Protein AF-A0A538TZT6-F1 (afdb_monomer_lite)

Sequence (223 aa):
MPLAVPALNRSAPRPWALVALATLLAASPAGATEVFFAGDCLEASDALRVGTDTVSYPGGIGIRALVFSNLAPCSALPAVVGSDADEYYGGQVDFELSTDGGVTWGPAHAPITFHVGYHFTGPTGPDTRRFETEMLQLDLSGGTLPYTLAFRESPSHASSGVTTIRAVPGGFMIDSFFDVFTEMSPDGSIWYPAGQTEHLALSSEHATPARALSWGKIKTLYR

Secondary structure (DSSP, 8-state):
-------------PPPP------------TT--PEEESSSEES-TT-EEEEEEEEE-GGG-EEEEEEEEEEE--EEPP-STT-EEEEEEEEEEEEEEESSSSS--EEEEEEEEEEEEEEEEEESSSSEEEEEEEEEEEEEE-TTS-TT-EEEE-TTS-EEEEEEEEEETTEEEEEEEEEE-EEEESSSSS-EE-SS-EEEEEESS------------------

Radius of gyration: 28.24 Å; chains: 1; bounding box: 105×67×70 Å

Foldseek 3Di:
DDDDDDDDDDDDDDDDDDDPPDDDPPPDPPDFDWDWDLDQFPFPQLKKKWWADWWDWPQLKIKGGKIWHRKDDGDHDDDDAFDKDKDKIKGKIWIWITRHNPPDTDIFMWIKIWMKMWTFNAAPDPFKTKIKMWTQKMKTDDGPDDHAKIKMFDNVDTFIKMKMWGDDVSTITIWIWTFTWMWIDNHVPDTTTIPGTTIIIIDSDRSPPPPPPPPPDPPDDDD

Organism: Eiseniibacteriota bacterium (NCBI:txid2212470)

pLDDT: mean 82.37, std 21.9, range [34.47, 98.56]

Structure (mmCIF, N/CA/C/O backbone):
data_AF-A0A538TZT6-F1
#
_entry.id   AF-A0A538TZT6-F1
#
loop_
_atom_site.group_PDB
_atom_site.id
_atom_site.type_symbol
_atom_site.label_atom_id
_atom_site.label_alt_id
_atom_site.label_comp_id
_atom_site.label_asym_id
_atom_site.label_entity_id
_atom_site.label_seq_id
_atom_site.pdbx_PDB_ins_code
_atom_site.Cartn_x
_atom_site.Cartn_y
_atom_site.Cartn_z
_atom_site.occupancy
_atom_site.B_iso_or_equiv
_atom_site.auth_seq_id
_atom_site.auth_comp_id
_atom_site.auth_asym_id
_atom_site.auth_atom_id
_atom_site.pdbx_PDB_model_num
ATOM 1 N N . MET A 1 1 ? -85.184 -1.000 47.182 1.00 37.50 1 MET A N 1
ATOM 2 C CA . MET A 1 1 ? -85.236 -2.483 47.207 1.00 37.50 1 MET A CA 1
ATOM 3 C C . MET A 1 1 ? -86.359 -2.932 46.282 1.00 37.50 1 MET A C 1
ATOM 5 O O . MET A 1 1 ? -87.356 -2.216 46.291 1.00 37.50 1 MET A O 1
ATOM 9 N N . PRO A 1 2 ? -86.283 -4.082 45.580 1.00 54.00 2 PRO A N 1
ATOM 10 C CA . PRO A 1 2 ? -85.132 -4.908 45.150 1.00 54.00 2 PRO A CA 1
ATOM 11 C C . PRO A 1 2 ? -84.794 -4.639 43.646 1.00 54.00 2 PRO A C 1
ATOM 13 O O . PRO A 1 2 ? -85.492 -3.846 43.029 1.00 54.00 2 PRO A O 1
ATOM 16 N N . LEU A 1 3 ? -83.704 -5.061 42.980 1.00 43.81 3 LEU A N 1
ATOM 17 C CA . LEU A 1 3 ? -82.889 -6.300 42.917 1.00 43.81 3 LEU A CA 1
ATOM 18 C C . LEU A 1 3 ? -83.513 -7.492 42.146 1.00 43.81 3 LEU A C 1
ATOM 20 O O . LEU A 1 3 ? -84.273 -8.250 42.736 1.00 43.81 3 LEU A O 1
ATOM 24 N N . ALA A 1 4 ? -83.101 -7.709 40.880 1.00 41.06 4 ALA A N 1
ATOM 25 C CA . ALA A 1 4 ? -82.995 -9.030 40.214 1.00 41.06 4 ALA A CA 1
ATOM 26 C C . ALA A 1 4 ? -82.231 -8.965 38.860 1.00 41.06 4 ALA A C 1
ATOM 28 O O . ALA A 1 4 ? -82.456 -8.054 38.069 1.00 41.06 4 ALA A O 1
ATOM 29 N N . VAL A 1 5 ? -81.345 -9.945 38.605 1.00 43.94 5 VAL A N 1
ATOM 30 C CA . VAL A 1 5 ? -80.446 -10.141 37.428 1.00 43.94 5 VAL A CA 1
ATOM 31 C C . VAL A 1 5 ? -80.164 -11.664 37.359 1.00 43.94 5 VAL A C 1
ATOM 33 O O . VAL A 1 5 ? -79.915 -12.198 38.445 1.00 43.94 5 VAL A O 1
ATOM 36 N N . PRO A 1 6 ? -80.246 -12.415 36.221 1.00 57.28 6 PRO A N 1
ATOM 37 C CA . PRO A 1 6 ? -79.414 -12.312 34.992 1.00 57.28 6 PRO A CA 1
ATOM 38 C C . PRO A 1 6 ? -80.246 -12.579 33.679 1.00 57.28 6 PRO A C 1
ATOM 40 O O . PRO A 1 6 ? -81.437 -12.300 33.709 1.00 57.28 6 PRO A O 1
ATOM 43 N N . ALA A 1 7 ? -79.788 -13.033 32.488 1.00 45.19 7 ALA A N 1
ATOM 44 C CA . ALA A 1 7 ? -78.510 -13.617 32.031 1.00 45.19 7 ALA A CA 1
ATOM 45 C C . ALA A 1 7 ? -78.213 -13.530 30.500 1.00 45.19 7 ALA A C 1
ATOM 47 O O . ALA A 1 7 ? -79.103 -13.381 29.673 1.00 45.19 7 ALA A O 1
ATOM 48 N N . LEU A 1 8 ? -76.920 -13.708 30.187 1.00 44.75 8 LEU A N 1
ATOM 49 C CA . LEU A 1 8 ? -76.210 -14.209 28.984 1.00 44.75 8 LEU A CA 1
ATOM 50 C C . LEU A 1 8 ? -76.943 -14.545 27.656 1.00 44.75 8 LEU A C 1
ATOM 52 O O . LEU A 1 8 ? -77.779 -15.444 27.624 1.00 44.75 8 LEU A O 1
ATOM 56 N N . ASN A 1 9 ? -76.328 -14.120 26.529 1.00 38.38 9 ASN A N 1
ATOM 57 C CA . ASN A 1 9 ? -75.648 -15.070 25.612 1.00 38.38 9 ASN A CA 1
ATOM 58 C C . ASN A 1 9 ? -74.634 -14.438 24.606 1.00 38.38 9 ASN A C 1
ATOM 60 O O . ASN A 1 9 ? -74.985 -13.502 23.904 1.00 38.38 9 ASN A O 1
ATOM 64 N N . ARG A 1 10 ? -73.433 -15.052 24.495 1.00 39.72 10 ARG A N 1
ATOM 65 C CA . ARG A 1 10 ? -72.581 -15.291 23.280 1.00 39.72 10 ARG A CA 1
ATOM 66 C C . ARG A 1 10 ? -72.199 -14.096 22.357 1.00 39.72 10 ARG A C 1
ATOM 68 O O . ARG A 1 10 ? -73.045 -13.550 21.672 1.00 39.72 10 ARG A O 1
ATOM 75 N N . SER A 1 11 ? -70.939 -13.612 22.355 1.00 37.81 11 SER A N 1
ATOM 76 C CA . SER A 1 11 ? -69.756 -14.065 21.548 1.00 37.81 11 SER A CA 1
ATOM 77 C C . SER A 1 11 ? -69.847 -13.783 20.025 1.00 37.81 11 SER A C 1
ATOM 79 O O . SER A 1 11 ? -70.850 -14.162 19.440 1.00 37.81 11 SER A O 1
ATOM 81 N N . ALA A 1 12 ? -68.858 -13.263 19.272 1.00 53.81 12 ALA A N 1
ATOM 82 C CA . ALA A 1 12 ? -67.485 -12.789 19.552 1.00 53.81 12 ALA A CA 1
ATOM 83 C C . ALA A 1 12 ? -67.045 -11.694 18.507 1.00 53.81 12 ALA A C 1
ATOM 85 O O . ALA A 1 12 ? -67.843 -10.785 18.300 1.00 53.81 12 ALA A O 1
ATOM 86 N N . PRO A 1 13 ? -65.806 -11.614 17.958 1.00 48.69 13 PRO A N 1
ATOM 87 C CA . PRO A 1 13 ? -64.878 -10.515 18.256 1.00 48.69 13 PRO A CA 1
ATOM 88 C C . PRO A 1 13 ? -64.665 -9.452 17.149 1.00 48.69 13 PRO A C 1
ATOM 90 O O . PRO A 1 13 ? -65.016 -9.627 15.986 1.00 48.69 13 PRO A O 1
ATOM 93 N N . ARG A 1 14 ? -63.999 -8.351 17.534 1.00 50.66 14 ARG A N 1
ATOM 94 C CA . ARG A 1 14 ? -63.469 -7.286 16.654 1.00 50.66 14 ARG A CA 1
ATOM 95 C C . ARG A 1 14 ? -62.185 -7.734 15.927 1.00 50.66 14 ARG A C 1
ATOM 97 O O . ARG A 1 14 ? -61.330 -8.307 16.600 1.00 50.66 14 ARG A O 1
ATOM 104 N N . PRO A 1 15 ? -61.947 -7.348 14.660 1.00 45.22 15 PRO A N 1
ATOM 105 C CA . PRO A 1 15 ? -60.599 -7.252 14.106 1.00 45.22 15 PRO A CA 1
ATOM 106 C C . PRO A 1 15 ? -59.970 -5.886 14.443 1.00 45.22 15 PRO A C 1
ATOM 108 O O . PRO A 1 15 ? -60.639 -4.852 14.404 1.00 45.22 15 PRO A O 1
ATOM 111 N N . TRP A 1 16 ? -58.687 -5.882 14.805 1.00 39.28 16 TRP A N 1
ATOM 112 C CA . TRP A 1 16 ? -57.902 -4.666 15.052 1.00 39.28 16 TRP A CA 1
ATOM 113 C C . TRP A 1 16 ? -57.224 -4.171 13.768 1.00 39.28 16 TRP A C 1
ATOM 115 O O . TRP A 1 16 ? -57.008 -4.942 12.835 1.00 39.28 16 TRP A O 1
ATOM 125 N N . ALA A 1 17 ? -56.879 -2.882 13.728 1.00 42.75 17 ALA A N 1
ATOM 126 C CA . ALA A 1 17 ? -56.139 -2.300 12.615 1.00 42.75 17 ALA A CA 1
ATOM 127 C C . ALA A 1 17 ? -54.721 -2.892 12.531 1.00 42.75 17 ALA A C 1
ATOM 129 O O . ALA A 1 17 ? -53.982 -2.898 13.516 1.00 42.75 17 ALA A O 1
ATOM 130 N N . LEU A 1 18 ? -54.341 -3.366 11.343 1.00 41.03 18 LEU A N 1
ATOM 131 C CA . LEU A 1 18 ? -52.987 -3.827 11.052 1.00 41.03 18 LEU A CA 1
ATOM 132 C C . LEU A 1 18 ? -52.056 -2.619 10.898 1.00 41.03 18 LEU A C 1
ATOM 134 O O . LEU A 1 18 ? -52.148 -1.882 9.917 1.00 41.03 18 LEU A O 1
ATOM 138 N N . VAL A 1 19 ? -51.136 -2.439 11.845 1.00 44.09 19 VAL A N 1
ATOM 139 C CA . VAL A 1 19 ? -49.971 -1.567 11.656 1.00 44.09 19 VAL A CA 1
ATOM 140 C C . VAL A 1 19 ? -48.923 -2.367 10.890 1.00 44.09 19 VAL A C 1
ATOM 142 O O . VAL A 1 19 ? -48.323 -3.294 11.432 1.00 44.09 19 VAL A O 1
ATOM 145 N N . ALA A 1 20 ? -48.717 -2.028 9.618 1.00 39.88 20 ALA A N 1
ATOM 146 C CA . ALA A 1 20 ? -47.648 -2.607 8.816 1.00 39.88 20 ALA A CA 1
ATOM 147 C C . ALA A 1 20 ? -46.299 -2.029 9.271 1.00 39.88 20 ALA A C 1
ATOM 149 O O . ALA A 1 20 ? -45.928 -0.917 8.896 1.00 39.88 20 ALA A O 1
ATOM 150 N N . LEU A 1 21 ? -45.572 -2.782 10.099 1.00 39.81 21 LEU A N 1
ATOM 151 C CA . LEU A 1 21 ? -44.206 -2.444 10.483 1.00 39.81 21 LEU A CA 1
ATOM 152 C C . LEU A 1 21 ? -43.276 -2.726 9.294 1.00 39.81 21 LEU A C 1
ATOM 154 O O . LEU A 1 21 ? -42.841 -3.857 9.087 1.00 39.81 21 LEU A O 1
ATOM 158 N N . ALA A 1 22 ? -43.004 -1.700 8.489 1.00 39.06 22 ALA A N 1
ATOM 159 C CA . ALA A 1 22 ? -42.053 -1.789 7.390 1.00 39.06 22 ALA A CA 1
ATOM 160 C C . ALA A 1 22 ? -40.623 -1.876 7.944 1.00 39.06 22 ALA A C 1
ATOM 162 O O . ALA A 1 22 ? -39.983 -0.862 8.221 1.00 39.06 22 ALA A O 1
ATOM 163 N N . THR A 1 23 ? -40.112 -3.095 8.107 1.00 41.53 23 THR A N 1
ATOM 164 C CA . THR A 1 23 ? -38.684 -3.327 8.331 1.00 41.53 23 THR A CA 1
ATOM 165 C C . THR A 1 23 ? -37.920 -2.922 7.076 1.00 41.53 23 THR A C 1
ATOM 167 O O . THR A 1 23 ? -37.918 -3.665 6.091 1.00 41.53 23 THR A O 1
ATOM 170 N N . LEU A 1 24 ? -37.255 -1.763 7.103 1.00 38.41 24 LEU A N 1
ATOM 171 C CA . LEU A 1 24 ? -36.181 -1.500 6.153 1.00 38.41 24 LEU A CA 1
ATOM 172 C C . LEU A 1 24 ? -35.102 -2.562 6.382 1.00 38.41 24 LEU A C 1
ATOM 174 O O . LEU A 1 24 ? -34.400 -2.526 7.393 1.00 38.41 24 LEU A O 1
ATOM 178 N N . LEU A 1 25 ? -34.935 -3.473 5.423 1.00 39.00 25 LEU A N 1
ATOM 179 C CA . LEU A 1 25 ? -33.619 -4.053 5.208 1.00 39.00 25 LEU A CA 1
ATOM 180 C C . LEU A 1 25 ? -32.730 -2.893 4.761 1.00 39.00 25 LEU A C 1
ATOM 182 O O . LEU A 1 25 ? -32.851 -2.416 3.632 1.00 39.00 25 LEU A O 1
ATOM 186 N N . ALA A 1 26 ? -31.851 -2.435 5.649 1.00 44.66 26 ALA A N 1
ATOM 187 C CA . ALA A 1 26 ? -30.660 -1.737 5.207 1.00 44.66 26 ALA A CA 1
ATOM 188 C C . ALA A 1 26 ? -29.899 -2.722 4.313 1.00 44.66 26 ALA A C 1
ATOM 190 O O . ALA A 1 26 ? -29.399 -3.741 4.790 1.00 44.66 26 ALA A O 1
ATOM 191 N N . ALA A 1 27 ? -29.879 -2.460 3.008 1.00 40.09 27 ALA A N 1
ATOM 192 C CA . ALA A 1 27 ? -28.974 -3.161 2.120 1.00 40.09 27 ALA A CA 1
ATOM 193 C C . ALA A 1 27 ? -27.558 -2.766 2.546 1.00 40.09 27 ALA A C 1
ATOM 195 O O . ALA A 1 27 ? -27.166 -1.612 2.364 1.00 40.09 27 ALA A O 1
ATOM 196 N N . SER A 1 28 ? -26.818 -3.700 3.147 1.00 43.53 28 SER A N 1
ATOM 197 C CA . SER A 1 28 ? -25.383 -3.523 3.352 1.00 43.53 28 SER A CA 1
ATOM 198 C C . SER A 1 28 ? -24.756 -3.166 2.002 1.00 43.53 28 SER A C 1
ATOM 200 O O . SER A 1 28 ? -25.070 -3.842 1.014 1.00 43.53 28 SER A O 1
ATOM 202 N N . PRO A 1 29 ? -23.909 -2.127 1.914 1.00 42.19 29 PRO A N 1
ATOM 203 C CA . PRO A 1 29 ? -23.193 -1.852 0.681 1.00 42.19 29 PRO A CA 1
ATOM 204 C C . PRO A 1 29 ? -22.315 -3.065 0.363 1.00 42.19 29 PRO A C 1
ATOM 206 O O . PRO A 1 29 ? -21.408 -3.406 1.120 1.00 42.19 29 PRO A O 1
ATOM 209 N N . ALA A 1 30 ? -22.612 -3.745 -0.742 1.00 43.66 30 ALA A N 1
ATOM 210 C CA . ALA A 1 30 ? -21.751 -4.796 -1.257 1.00 43.66 30 ALA A CA 1
ATOM 211 C C . ALA A 1 30 ? -20.441 -4.143 -1.727 1.00 43.66 30 ALA A C 1
ATOM 213 O O . ALA A 1 30 ? -20.463 -3.369 -2.683 1.00 43.66 30 ALA A O 1
ATOM 214 N N . GLY A 1 31 ? -19.334 -4.416 -1.032 1.00 46.34 31 GLY A N 1
ATOM 215 C CA . GLY A 1 31 ? -18.020 -3.855 -1.366 1.00 46.34 31 GLY A CA 1
ATOM 216 C C . GLY A 1 31 ? -16.960 -3.985 -0.269 1.00 46.34 31 GLY A C 1
ATOM 217 O O . GLY A 1 31 ? -15.804 -4.206 -0.596 1.00 46.34 31 GLY A O 1
ATOM 218 N N . ALA A 1 32 ? -17.344 -3.914 1.010 1.00 51.56 32 ALA A N 1
ATOM 219 C CA . ALA A 1 32 ? -16.421 -4.073 2.139 1.00 51.56 32 ALA A CA 1
ATOM 220 C C . ALA A 1 32 ? -16.303 -5.550 2.553 1.00 51.56 32 ALA A C 1
ATOM 222 O O . ALA A 1 32 ? -17.294 -6.150 2.984 1.00 51.56 32 ALA A O 1
ATOM 223 N N . THR A 1 33 ? -15.109 -6.135 2.436 1.00 73.38 33 THR A N 1
ATOM 224 C CA . THR A 1 33 ? -14.831 -7.501 2.915 1.00 73.38 33 THR A CA 1
ATOM 225 C C . THR A 1 33 ? -14.184 -7.411 4.290 1.00 73.38 33 THR A C 1
ATOM 227 O O . THR A 1 33 ? -12.967 -7.475 4.416 1.00 73.38 33 THR A O 1
ATOM 230 N N . GLU A 1 34 ? -15.001 -7.250 5.336 1.00 87.88 34 GLU A N 1
ATOM 231 C CA . GLU A 1 34 ? -14.485 -7.251 6.707 1.00 87.88 34 GLU A CA 1
ATOM 232 C C . GLU A 1 34 ? -13.754 -8.578 7.019 1.00 87.88 34 GLU A C 1
ATOM 234 O O . GLU A 1 34 ? -14.310 -9.671 6.861 1.00 87.88 34 GLU A O 1
ATOM 239 N N . VAL A 1 35 ? -12.532 -8.481 7.538 1.00 89.81 35 VAL A N 1
ATOM 240 C CA . VAL A 1 35 ? -11.686 -9.595 7.985 1.00 89.81 35 VAL A CA 1
ATOM 241 C C . VAL A 1 35 ? -11.764 -9.723 9.508 1.00 89.81 35 VAL A C 1
ATOM 243 O O . VAL A 1 35 ? -11.785 -8.722 10.222 1.00 89.81 35 VAL A O 1
ATOM 246 N N . PHE A 1 36 ? -11.832 -10.952 10.027 1.00 90.38 36 PHE A N 1
ATOM 247 C CA . PHE A 1 36 ? -11.891 -11.198 11.470 1.00 90.38 36 PHE A CA 1
ATOM 248 C C . PHE A 1 36 ? -10.493 -11.274 12.096 1.00 90.38 36 PHE A C 1
ATOM 250 O O . PHE A 1 36 ? -9.682 -12.097 11.680 1.00 90.38 36 PHE A O 1
ATOM 257 N N . PHE A 1 37 ? -10.275 -10.522 13.176 1.00 88.88 37 PHE A N 1
ATOM 258 C CA . PHE A 1 37 ? -9.090 -10.608 14.031 1.00 88.88 37 PHE A CA 1
ATOM 259 C C . PHE A 1 37 ? -9.481 -10.813 15.497 1.00 88.88 37 PHE A C 1
ATOM 261 O O . PHE A 1 37 ? -10.477 -10.275 15.980 1.00 88.88 37 PHE A O 1
ATOM 268 N N . ALA A 1 38 ? -8.673 -11.569 16.242 1.00 88.94 38 ALA A N 1
ATOM 269 C CA . ALA A 1 38 ? -8.895 -11.777 17.677 1.00 88.94 38 ALA A CA 1
ATOM 270 C C . ALA A 1 38 ? -8.497 -10.558 18.539 1.00 88.94 38 ALA A C 1
ATOM 272 O O . ALA A 1 38 ? -8.970 -10.422 19.667 1.00 88.94 38 ALA A O 1
ATOM 273 N N . GLY A 1 39 ? -7.615 -9.691 18.027 1.00 88.00 39 GLY A N 1
ATOM 274 C CA . GLY A 1 39 ? -7.125 -8.484 18.697 1.00 88.00 39 GLY A CA 1
ATOM 275 C C . GLY A 1 39 ? -7.650 -7.198 18.057 1.00 88.00 39 GLY A C 1
ATOM 276 O O . GLY A 1 39 ? -8.017 -7.187 16.886 1.00 88.00 39 GLY A O 1
ATOM 277 N N . ASP A 1 40 ? -7.663 -6.112 18.833 1.00 88.94 40 ASP A N 1
ATOM 278 C CA . ASP A 1 40 ? -8.011 -4.766 18.357 1.00 88.94 40 ASP A CA 1
ATOM 279 C C . ASP A 1 40 ? -6.788 -4.073 17.739 1.00 88.94 40 ASP A C 1
ATOM 281 O O . ASP A 1 40 ? -6.210 -3.150 18.320 1.00 88.94 40 ASP A O 1
ATOM 285 N N . CYS A 1 41 ? -6.330 -4.598 16.606 1.00 86.50 41 CYS A N 1
ATOM 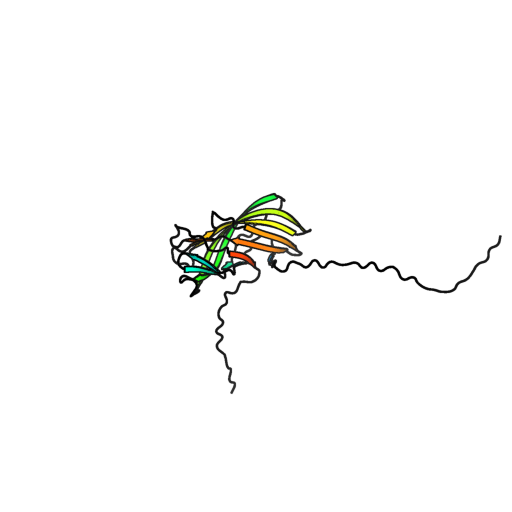286 C CA . CYS A 1 41 ? -5.157 -4.103 15.902 1.00 86.50 41 CYS A CA 1
ATOM 287 C C . CYS A 1 41 ? -5.241 -4.378 14.402 1.00 86.50 41 CYS A C 1
ATOM 289 O O . CYS A 1 41 ? -5.888 -5.330 13.966 1.00 86.50 41 CYS A O 1
ATOM 291 N N . LEU A 1 42 ? -4.543 -3.551 13.629 1.00 84.25 42 LEU A N 1
ATOM 292 C CA . LEU A 1 42 ? -4.228 -3.829 12.230 1.00 84.25 42 LEU A CA 1
ATOM 293 C C . LEU A 1 42 ? -2.921 -4.614 12.114 1.00 84.25 42 LEU A C 1
ATOM 295 O O . LEU A 1 42 ? -2.141 -4.669 13.063 1.00 84.25 42 LEU A O 1
ATOM 299 N N . GLU A 1 43 ? -2.697 -5.202 10.938 1.00 83.62 43 GLU A N 1
ATOM 300 C CA . GLU A 1 43 ? -1.452 -5.889 10.566 1.00 83.62 43 GLU A CA 1
ATOM 301 C C . GLU A 1 43 ? -0.987 -6.937 11.592 1.00 83.62 43 GLU A C 1
ATOM 303 O O . GLU A 1 43 ? 0.178 -7.010 11.991 1.00 83.62 43 GLU A O 1
ATOM 308 N N . ALA A 1 44 ? -1.930 -7.775 12.031 1.00 74.31 44 ALA A N 1
ATOM 309 C CA . ALA A 1 44 ? -1.605 -9.033 12.687 1.00 74.31 44 ALA A CA 1
ATOM 310 C C . ALA A 1 44 ? -0.797 -9.948 11.744 1.00 74.31 44 ALA A C 1
ATOM 312 O O . ALA A 1 44 ? -0.855 -9.815 10.525 1.00 74.31 44 ALA A O 1
ATOM 313 N N . SER A 1 45 ? -0.064 -10.917 12.298 1.00 74.12 45 SER A N 1
ATOM 314 C CA . SER A 1 45 ? 0.844 -11.783 11.521 1.00 74.12 45 SER A CA 1
ATOM 315 C C . SER A 1 45 ? 0.164 -12.628 10.434 1.00 74.12 45 SER A C 1
ATOM 317 O O . SER A 1 45 ? 0.839 -13.123 9.534 1.00 74.12 45 SER A O 1
ATOM 319 N N . ASP A 1 46 ? -1.149 -12.823 10.550 1.00 79.56 46 ASP A N 1
ATOM 320 C CA . ASP A 1 46 ? -2.042 -13.508 9.613 1.00 79.56 46 ASP A CA 1
ATOM 321 C C . ASP A 1 46 ? -2.836 -12.549 8.702 1.00 79.56 46 ASP A C 1
ATOM 323 O O . ASP A 1 46 ? -3.563 -13.011 7.824 1.00 79.56 46 ASP A O 1
ATOM 327 N N . ALA A 1 47 ? -2.679 -11.232 8.868 1.00 85.00 47 ALA A N 1
ATOM 328 C CA . ALA A 1 47 ? -3.249 -10.233 7.975 1.00 85.00 47 ALA A CA 1
ATOM 329 C C . ALA A 1 47 ? -2.576 -10.270 6.597 1.00 85.00 47 ALA A C 1
ATOM 331 O O . ALA A 1 47 ? -1.359 -10.450 6.469 1.00 85.00 47 ALA A O 1
ATOM 332 N N . LEU A 1 48 ? -3.384 -10.032 5.566 1.00 92.19 48 LEU A N 1
ATOM 333 C CA . LEU A 1 48 ? -2.935 -9.863 4.193 1.00 92.19 48 LEU A CA 1
ATOM 334 C C . LEU A 1 48 ? -3.464 -8.540 3.661 1.00 92.19 48 LEU A C 1
ATOM 336 O O . LEU A 1 48 ? -4.644 -8.235 3.843 1.00 92.19 48 LEU A O 1
ATOM 340 N N . ARG A 1 49 ? -2.631 -7.799 2.931 1.00 93.56 49 ARG A N 1
ATOM 341 C CA . ARG A 1 49 ? -3.116 -6.726 2.056 1.00 93.56 49 ARG A CA 1
ATOM 342 C C . ARG A 1 49 ? -2.896 -7.117 0.604 1.00 93.56 49 ARG A C 1
ATOM 344 O O . ARG A 1 49 ? -1.833 -7.621 0.248 1.00 93.56 49 ARG A O 1
ATOM 351 N N . VAL A 1 50 ? -3.916 -6.924 -0.217 1.00 95.00 50 VAL A N 1
ATOM 352 C CA . VAL A 1 50 ? -3.991 -7.392 -1.597 1.00 95.00 50 VAL A CA 1
ATOM 353 C C . VAL A 1 50 ? -4.211 -6.203 -2.522 1.00 95.00 50 VAL A C 1
ATOM 355 O O . VAL A 1 50 ? -5.141 -5.427 -2.316 1.00 95.00 50 VAL A O 1
ATOM 358 N N . GLY A 1 51 ? -3.361 -6.094 -3.540 1.00 94.94 51 GLY A N 1
ATOM 359 C CA . GLY A 1 51 ? -3.507 -5.165 -4.656 1.00 94.94 51 GLY A CA 1
ATOM 360 C C . GLY A 1 51 ? -3.688 -5.939 -5.959 1.00 94.94 51 GLY A C 1
ATOM 361 O O . GLY A 1 51 ? -2.880 -6.814 -6.284 1.00 94.94 51 GLY A O 1
ATOM 362 N N . THR A 1 52 ? -4.777 -5.687 -6.686 1.00 92.88 52 THR A N 1
ATOM 363 C CA . THR A 1 52 ? -5.093 -6.397 -7.941 1.00 92.88 52 THR A CA 1
ATOM 364 C C . THR A 1 52 ? -4.887 -5.559 -9.194 1.00 92.88 52 THR A C 1
ATOM 366 O O . THR A 1 52 ? -5.095 -6.076 -10.297 1.00 92.88 52 THR A O 1
ATOM 369 N N . ASP A 1 53 ? -4.502 -4.293 -9.053 1.00 94.94 53 ASP A N 1
ATOM 370 C CA . ASP A 1 53 ? -4.308 -3.421 -10.201 1.00 94.94 53 ASP A CA 1
ATOM 371 C C . ASP A 1 53 ? -3.046 -3.817 -10.983 1.00 94.94 53 ASP A C 1
ATOM 373 O O . ASP A 1 53 ? -2.273 -4.705 -10.614 1.00 94.94 53 ASP A O 1
ATOM 377 N N . THR A 1 54 ? -2.879 -3.223 -12.163 1.00 95.94 54 THR A N 1
ATOM 378 C CA . THR A 1 54 ? -1.659 -3.369 -12.963 1.00 95.94 54 THR A CA 1
ATOM 379 C C . THR A 1 54 ? -1.011 -2.006 -13.098 1.00 95.94 54 THR A C 1
ATOM 381 O O . THR A 1 54 ? -1.395 -1.188 -13.936 1.00 95.94 54 THR A O 1
ATOM 384 N N . VAL A 1 55 ? -0.021 -1.767 -12.248 1.00 97.19 55 VAL A N 1
ATOM 385 C CA . VAL A 1 55 ? 0.636 -0.478 -12.087 1.00 97.19 55 VAL A CA 1
ATOM 386 C C . VAL A 1 55 ? 1.845 -0.410 -13.007 1.00 97.19 55 VAL A C 1
ATOM 388 O O . VAL A 1 55 ? 2.817 -1.148 -12.857 1.00 97.19 55 VAL A O 1
ATOM 391 N N . SER A 1 56 ? 1.768 0.478 -13.996 1.00 96.81 56 SER A N 1
ATOM 392 C CA . SER A 1 56 ? 2.834 0.724 -14.972 1.00 96.81 56 SER A CA 1
ATOM 393 C C . SER A 1 56 ? 3.677 1.947 -14.607 1.00 96.81 56 SER A C 1
ATOM 395 O O . SER A 1 56 ? 3.141 2.963 -14.152 1.00 96.81 56 SER A O 1
ATOM 397 N N . TYR A 1 57 ? 4.979 1.861 -14.895 1.00 97.50 57 TYR A N 1
ATOM 398 C CA . TYR A 1 57 ? 5.986 2.910 -14.714 1.00 97.50 57 TYR A CA 1
ATOM 399 C C . TYR A 1 57 ? 6.780 3.138 -16.019 1.00 97.50 57 TYR A C 1
ATOM 401 O O . TYR A 1 57 ? 6.734 2.313 -16.941 1.00 97.50 57 TYR A O 1
ATOM 409 N N . PRO A 1 58 ? 7.555 4.234 -16.132 1.00 95.44 58 PRO A N 1
ATOM 410 C CA . PRO A 1 58 ? 8.465 4.440 -17.257 1.00 95.44 58 PRO A CA 1
ATOM 411 C C . PRO A 1 58 ? 9.473 3.295 -17.453 1.00 95.44 58 PRO A C 1
ATOM 413 O O . PRO A 1 58 ? 9.828 2.572 -16.526 1.00 95.44 58 PRO A O 1
ATOM 416 N N . GLY A 1 59 ? 9.954 3.134 -18.689 1.00 92.06 59 GLY A N 1
ATOM 417 C CA . GLY A 1 59 ? 10.931 2.095 -19.043 1.00 92.06 59 GLY A CA 1
ATOM 418 C C . GLY A 1 59 ? 10.350 0.694 -19.272 1.00 92.06 59 GLY A C 1
ATOM 419 O O . GLY A 1 59 ? 11.119 -0.235 -19.485 1.00 92.06 59 GLY A O 1
ATOM 420 N N . GLY A 1 60 ? 9.021 0.530 -19.260 1.00 94.31 60 GLY A N 1
ATOM 421 C CA . GLY A 1 60 ? 8.363 -0.772 -19.455 1.00 94.31 60 GLY A CA 1
ATOM 422 C C . GLY A 1 60 ? 8.301 -1.639 -18.192 1.00 94.31 60 GLY A C 1
ATOM 423 O O . GLY A 1 60 ? 7.934 -2.814 -18.267 1.00 94.31 60 GLY A O 1
ATOM 424 N N . ILE A 1 61 ? 8.643 -1.057 -17.040 1.00 96.50 61 ILE A N 1
ATOM 425 C CA . ILE A 1 61 ? 8.478 -1.679 -15.729 1.00 96.50 61 ILE A CA 1
ATOM 426 C C . ILE A 1 61 ? 6.996 -1.651 -15.343 1.00 96.50 61 ILE A C 1
ATOM 428 O O . ILE A 1 61 ? 6.324 -0.632 -15.512 1.00 96.50 61 ILE A O 1
ATOM 432 N N . GLY A 1 62 ? 6.493 -2.746 -14.784 1.00 96.94 62 GLY A N 1
ATOM 433 C CA . GLY A 1 62 ? 5.161 -2.781 -14.185 1.00 96.94 62 GLY A CA 1
ATOM 434 C C . GLY A 1 62 ? 5.054 -3.835 -13.093 1.00 96.94 62 GLY A C 1
ATOM 435 O O . GLY A 1 62 ? 5.767 -4.837 -13.143 1.00 96.94 62 GLY A O 1
ATOM 436 N N . ILE A 1 63 ? 4.168 -3.610 -12.127 1.00 97.69 63 ILE A N 1
ATOM 437 C CA . ILE A 1 63 ? 3.834 -4.560 -11.057 1.00 97.69 63 ILE A CA 1
ATOM 438 C C . ILE A 1 63 ? 2.331 -4.846 -11.052 1.00 97.69 63 ILE A C 1
ATOM 440 O O . ILE A 1 63 ? 1.544 -4.024 -11.522 1.00 97.69 63 ILE A O 1
ATOM 444 N N . ARG A 1 64 ? 1.933 -6.023 -10.564 1.00 97.00 64 ARG A N 1
ATOM 445 C CA . ARG A 1 64 ? 0.524 -6.394 -10.353 1.00 97.00 64 ARG A CA 1
ATOM 446 C C . ARG A 1 64 ? 0.383 -7.551 -9.370 1.00 97.00 64 ARG A C 1
ATOM 448 O O . ARG A 1 64 ? 1.363 -8.250 -9.109 1.00 97.00 64 ARG A O 1
ATOM 455 N N . ALA A 1 65 ? -0.849 -7.801 -8.923 1.00 95.94 65 ALA A N 1
ATOM 456 C CA . ALA A 1 65 ? -1.202 -8.926 -8.051 1.00 95.94 65 ALA A CA 1
ATOM 457 C C . ALA A 1 65 ? -0.341 -8.969 -6.771 1.00 95.94 65 ALA A C 1
ATOM 459 O O . ALA A 1 65 ? 0.247 -9.999 -6.439 1.00 95.94 65 ALA A O 1
ATOM 460 N N . LEU A 1 66 ? -0.237 -7.822 -6.097 1.00 96.94 66 LEU A N 1
ATOM 461 C CA . LEU A 1 66 ? 0.530 -7.652 -4.871 1.00 96.94 66 LEU A CA 1
ATOM 462 C C . LEU A 1 66 ? -0.172 -8.373 -3.714 1.00 96.94 66 LEU A C 1
ATOM 464 O O . LEU A 1 66 ? -1.376 -8.216 -3.513 1.00 96.94 66 LEU A O 1
ATOM 468 N N . VAL A 1 67 ? 0.592 -9.119 -2.919 1.00 96.25 67 VAL A N 1
ATOM 469 C CA . VAL A 1 67 ? 0.141 -9.779 -1.690 1.00 96.25 67 VAL A CA 1
ATOM 470 C C . VAL A 1 67 ? 1.154 -9.508 -0.588 1.00 96.25 67 VAL A C 1
ATOM 472 O O . VAL A 1 67 ? 2.230 -10.103 -0.544 1.00 96.25 67 VAL A O 1
ATOM 475 N N . PHE A 1 68 ? 0.801 -8.597 0.308 1.00 95.31 68 PHE A N 1
ATOM 476 C CA . PHE A 1 68 ? 1.570 -8.257 1.495 1.00 95.31 68 PHE A CA 1
ATOM 477 C C . PHE A 1 68 ? 1.241 -9.292 2.574 1.00 95.31 68 PHE A C 1
ATOM 479 O O . PHE A 1 68 ? 0.068 -9.583 2.806 1.00 95.31 68 PHE A O 1
ATOM 486 N N . SER A 1 69 ? 2.255 -9.865 3.220 1.00 94.12 69 SER A N 1
ATOM 487 C CA . SER A 1 69 ? 2.099 -10.954 4.191 1.00 94.12 69 SER A CA 1
ATOM 488 C C . SER A 1 69 ? 3.190 -10.942 5.264 1.00 94.12 69 SER A C 1
ATOM 490 O O . SER A 1 69 ? 4.214 -10.266 5.127 1.00 94.12 69 SER A O 1
ATOM 492 N N . ASN A 1 70 ? 2.985 -11.720 6.336 1.00 91.81 70 ASN A N 1
ATOM 493 C CA . ASN A 1 70 ? 3.841 -11.726 7.531 1.00 91.81 70 ASN A CA 1
ATOM 494 C C . ASN A 1 70 ? 3.995 -10.316 8.128 1.00 91.81 70 ASN A C 1
ATOM 496 O O . ASN A 1 70 ? 5.094 -9.913 8.516 1.00 91.81 70 ASN A O 1
ATOM 500 N N . LEU A 1 71 ? 2.897 -9.558 8.127 1.00 91.44 71 LEU A N 1
ATOM 501 C CA . LEU A 1 71 ? 2.880 -8.161 8.530 1.00 91.44 71 LEU A CA 1
ATOM 502 C C . LEU A 1 71 ? 2.949 -8.059 10.059 1.00 91.44 71 LEU A C 1
ATOM 504 O O . LEU A 1 71 ? 2.365 -8.869 10.780 1.00 91.44 71 LEU A O 1
ATOM 508 N N . ALA A 1 72 ? 3.751 -7.120 10.552 1.00 90.12 72 ALA A N 1
ATOM 509 C CA . ALA A 1 72 ? 3.984 -6.922 11.977 1.00 90.12 72 ALA A CA 1
ATOM 510 C C . ALA A 1 72 ? 4.523 -5.508 12.261 1.00 90.12 72 ALA A C 1
ATOM 512 O O . ALA A 1 72 ? 5.189 -4.935 11.396 1.00 90.12 72 ALA A O 1
ATOM 513 N N . PRO A 1 73 ? 4.334 -4.974 13.483 1.00 90.38 73 PRO A N 1
ATOM 514 C CA . PRO A 1 73 ? 3.605 -5.563 14.606 1.00 90.38 73 PRO A CA 1
ATOM 515 C C . PRO A 1 73 ? 2.094 -5.295 14.532 1.00 90.38 73 PRO A C 1
ATOM 517 O O . PRO A 1 73 ? 1.665 -4.293 13.981 1.00 90.38 73 PRO A O 1
ATOM 520 N N . CYS A 1 74 ? 1.300 -6.133 15.201 1.00 85.94 74 CYS A N 1
ATOM 521 C CA . CYS A 1 74 ? -0.081 -5.785 15.546 1.00 85.94 74 CYS A CA 1
ATOM 522 C C . CYS A 1 74 ? -0.060 -4.648 16.580 1.00 85.94 74 CYS A C 1
ATOM 524 O O . CYS A 1 74 ? 0.433 -4.837 17.697 1.00 85.94 74 CYS A O 1
ATOM 526 N N . SER A 1 75 ? -0.566 -3.471 16.203 1.00 80.31 75 SER A N 1
ATOM 527 C CA . SER A 1 75 ? -0.566 -2.263 17.036 1.00 80.31 75 SER A CA 1
ATOM 528 C C . SER A 1 75 ? -1.967 -1.726 17.339 1.00 80.31 75 SER A C 1
ATOM 530 O O . SER A 1 75 ? -2.906 -1.879 16.557 1.00 80.31 75 SER A O 1
ATOM 532 N N . ALA A 1 76 ? -2.122 -1.155 18.537 1.00 78.81 76 ALA A N 1
ATOM 533 C CA . ALA A 1 76 ? -3.414 -0.763 19.089 1.00 78.81 76 ALA A CA 1
ATOM 534 C C . ALA A 1 76 ? -3.798 0.656 18.654 1.00 78.81 76 ALA A C 1
ATOM 536 O O . ALA A 1 76 ? -3.111 1.622 18.975 1.00 78.81 76 ALA A O 1
ATOM 537 N N . LEU A 1 77 ? -4.936 0.777 17.973 1.00 85.94 77 LEU A N 1
ATOM 538 C CA . LEU A 1 77 ? -5.380 2.035 17.376 1.00 85.94 77 LEU A CA 1
ATOM 539 C C . LEU A 1 77 ? -5.981 3.024 18.394 1.00 85.94 77 LEU A C 1
ATOM 541 O O . LEU A 1 77 ? -6.515 2.609 19.431 1.00 85.94 77 LEU A O 1
ATOM 545 N N . PRO A 1 78 ? -5.951 4.340 18.097 1.00 87.19 78 PRO A N 1
ATOM 546 C CA . PRO A 1 78 ? -6.458 5.373 18.993 1.00 87.19 78 PRO A CA 1
ATOM 547 C C . PRO A 1 78 ? -7.930 5.169 19.382 1.00 87.19 78 PRO A C 1
ATOM 549 O O . PRO A 1 78 ? -8.790 4.849 18.562 1.00 87.19 78 PRO A O 1
ATOM 552 N N . ALA A 1 79 ? -8.231 5.395 20.664 1.00 86.88 79 ALA A N 1
ATOM 553 C CA . ALA A 1 79 ? -9.566 5.215 21.244 1.00 86.88 79 ALA A CA 1
ATOM 554 C C . ALA A 1 79 ? -10.283 6.538 21.591 1.00 86.88 79 ALA A C 1
ATOM 556 O O . ALA A 1 79 ? -11.422 6.512 22.060 1.00 86.88 79 ALA A O 1
ATOM 557 N N . VAL A 1 80 ? -9.640 7.693 21.381 1.00 93.19 80 VAL A N 1
ATOM 558 C CA . VAL A 1 80 ? -10.198 9.023 21.679 1.00 93.19 80 VAL A CA 1
ATOM 559 C C . VAL A 1 80 ? -10.587 9.714 20.376 1.00 93.19 80 VAL A C 1
ATOM 561 O O . VAL A 1 80 ? -9.760 9.880 19.488 1.00 93.19 80 VAL A O 1
ATOM 564 N N . VAL A 1 81 ? -11.852 10.112 20.239 1.00 96.25 81 VAL A N 1
ATOM 565 C CA . VAL A 1 81 ? -12.334 10.766 19.010 1.00 96.25 81 VAL A CA 1
ATOM 566 C C . VAL A 1 81 ? -11.533 12.043 18.748 1.00 96.25 81 VAL A C 1
ATOM 568 O O . VAL A 1 81 ? -11.396 12.880 19.641 1.00 96.25 81 VAL A O 1
ATOM 571 N N . GLY A 1 82 ? -11.018 12.181 17.527 1.00 95.94 82 GLY A N 1
ATOM 572 C CA . GLY A 1 82 ? -10.174 13.293 17.099 1.00 95.94 82 GLY A CA 1
ATOM 573 C C . GLY A 1 82 ? -8.695 13.184 17.488 1.00 95.94 82 GLY A C 1
ATOM 574 O O . GLY A 1 82 ? -7.983 14.165 17.302 1.00 95.94 82 GLY A O 1
ATOM 575 N N . SER A 1 83 ? -8.224 12.054 18.035 1.00 95.81 83 SER A N 1
ATOM 576 C CA . SER A 1 83 ? -6.785 11.810 18.215 1.00 95.81 83 SER A CA 1
ATOM 577 C C . SER A 1 83 ? -6.166 11.098 17.017 1.00 95.81 83 SER A C 1
ATOM 579 O O . SER A 1 83 ? -6.763 10.157 16.481 1.00 95.81 83 SER A O 1
ATOM 581 N N . ASP A 1 84 ? -4.936 11.486 16.701 1.00 94.88 84 ASP A N 1
ATOM 582 C CA . ASP A 1 84 ? -4.095 10.874 15.677 1.00 94.88 84 ASP A CA 1
ATOM 583 C C . ASP A 1 84 ? -3.163 9.794 16.257 1.00 94.88 84 ASP A C 1
ATOM 585 O O . ASP A 1 84 ? -2.857 9.801 17.455 1.00 94.88 84 ASP A O 1
ATOM 589 N N . ALA A 1 85 ? -2.694 8.881 15.406 1.00 93.38 85 ALA A N 1
ATOM 590 C CA . ALA A 1 85 ? -1.623 7.930 15.708 1.00 93.38 85 ALA A CA 1
ATOM 591 C C . ALA A 1 85 ? -0.792 7.603 14.457 1.00 93.38 85 ALA A C 1
ATOM 593 O O . ALA A 1 85 ? -1.305 7.651 13.341 1.00 93.38 85 ALA A O 1
ATOM 594 N N . ASP A 1 86 ? 0.464 7.217 14.673 1.00 93.81 86 ASP A N 1
ATOM 595 C CA . ASP A 1 86 ? 1.427 6.806 13.651 1.00 93.81 86 ASP A CA 1
ATOM 596 C C . ASP A 1 86 ? 1.895 5.379 13.938 1.00 93.81 86 ASP A C 1
ATOM 598 O O . ASP A 1 86 ? 2.391 5.105 15.032 1.00 93.81 86 ASP A O 1
ATOM 602 N N . GLU A 1 87 ? 1.788 4.482 12.958 1.00 93.75 87 GLU A N 1
ATOM 603 C CA . GLU A 1 87 ? 2.192 3.081 13.110 1.00 93.75 87 GLU A CA 1
ATOM 604 C C . GLU A 1 87 ? 3.128 2.627 11.993 1.00 93.75 87 GLU A C 1
ATOM 606 O O . GLU A 1 87 ? 2.934 2.947 10.819 1.00 93.75 87 GLU A O 1
ATOM 611 N N . TYR A 1 88 ? 4.137 1.845 12.372 1.00 94.50 88 TYR A N 1
ATOM 612 C CA . TYR A 1 88 ? 5.201 1.379 11.487 1.00 94.50 88 TYR A CA 1
ATOM 613 C C . TYR A 1 88 ? 5.153 -0.135 11.377 1.00 94.50 88 TYR A C 1
ATOM 615 O O . TYR A 1 88 ? 5.286 -0.837 12.380 1.00 94.50 88 TYR A O 1
ATOM 623 N N . TYR A 1 89 ? 5.033 -0.625 10.151 1.00 95.06 89 TYR A N 1
ATOM 624 C CA . TYR A 1 89 ? 4.895 -2.037 9.844 1.00 95.06 89 TYR A CA 1
ATOM 625 C C . TYR A 1 89 ? 6.005 -2.509 8.908 1.00 95.06 89 TYR A C 1
ATOM 627 O O . TYR A 1 89 ? 6.559 -1.750 8.108 1.00 95.06 89 TYR A O 1
ATOM 635 N N . GLY A 1 90 ? 6.304 -3.800 8.977 1.00 95.50 90 GLY A N 1
ATOM 636 C CA . GLY A 1 90 ? 7.134 -4.496 8.006 1.00 95.50 90 GLY A CA 1
ATOM 637 C C . GLY A 1 90 ? 6.606 -5.896 7.730 1.00 95.50 90 GLY A C 1
ATOM 638 O O . GLY A 1 90 ? 5.809 -6.431 8.497 1.00 95.50 90 GLY A O 1
ATOM 639 N N . GLY A 1 91 ? 7.060 -6.492 6.633 1.00 95.75 91 GLY A N 1
ATOM 640 C CA . GLY A 1 91 ? 6.689 -7.851 6.244 1.00 95.75 91 GLY A CA 1
ATOM 641 C C . GLY A 1 91 ? 7.366 -8.270 4.945 1.00 95.75 91 GLY A C 1
ATOM 642 O O . GLY A 1 91 ? 8.498 -7.865 4.664 1.00 95.75 91 GLY A O 1
ATOM 643 N N . GLN A 1 92 ? 6.677 -9.074 4.141 1.00 96.44 92 GLN A N 1
ATOM 644 C CA . GLN A 1 92 ? 7.059 -9.415 2.768 1.00 96.44 92 GLN A CA 1
ATOM 645 C C . GLN A 1 92 ? 5.928 -9.051 1.803 1.00 96.44 92 GLN A C 1
ATOM 647 O O . GLN A 1 92 ? 4.765 -9.016 2.199 1.00 96.44 92 GLN A O 1
ATOM 652 N N . VAL A 1 93 ? 6.262 -8.833 0.535 1.00 97.25 93 VAL A N 1
ATOM 653 C CA . VAL A 1 93 ? 5.291 -8.732 -0.557 1.00 97.25 93 VAL A CA 1
ATOM 654 C C . VAL A 1 93 ? 5.680 -9.675 -1.691 1.00 97.25 93 VAL A C 1
ATOM 656 O O . VAL A 1 93 ? 6.810 -9.625 -2.179 1.00 97.25 93 VAL A O 1
ATOM 659 N N . ASP A 1 94 ? 4.740 -10.525 -2.097 1.00 97.56 94 ASP A N 1
ATOM 660 C CA . ASP A 1 94 ? 4.781 -11.319 -3.329 1.00 97.56 94 ASP A CA 1
ATOM 661 C C . ASP A 1 94 ? 3.982 -10.585 -4.418 1.00 97.56 94 ASP A C 1
ATOM 663 O O . ASP A 1 94 ? 2.937 -10.007 -4.130 1.00 97.56 94 ASP A O 1
ATOM 667 N N . PHE A 1 95 ? 4.463 -10.574 -5.661 1.00 97.75 95 PHE A N 1
ATOM 668 C CA . PHE A 1 95 ? 3.820 -9.884 -6.788 1.00 97.75 95 PHE A CA 1
ATOM 669 C C . PHE A 1 95 ? 4.302 -10.440 -8.135 1.00 97.75 95 PHE A C 1
ATOM 671 O O . PHE A 1 95 ? 5.206 -11.276 -8.199 1.00 97.75 95 PHE A O 1
ATOM 678 N N . GLU A 1 96 ? 3.724 -9.973 -9.241 1.00 98.12 96 GLU A N 1
ATOM 679 C CA . GLU A 1 96 ? 4.283 -10.189 -10.578 1.00 98.12 96 GLU A CA 1
ATOM 680 C C . GLU A 1 96 ? 4.958 -8.914 -11.100 1.00 98.12 96 GLU A C 1
ATOM 682 O O . GLU A 1 96 ? 4.372 -7.834 -11.067 1.00 98.12 96 GLU A O 1
ATOM 687 N N . LEU A 1 97 ? 6.180 -9.055 -11.619 1.00 97.75 97 LEU A N 1
ATOM 688 C CA . LEU A 1 97 ? 6.990 -7.999 -12.225 1.00 97.75 97 LEU A CA 1
ATOM 689 C C . LEU A 1 97 ? 7.069 -8.187 -13.749 1.00 97.75 97 LEU A C 1
ATOM 691 O O . LEU A 1 97 ? 7.400 -9.270 -14.239 1.00 97.75 97 LEU A O 1
ATOM 695 N N . SER A 1 98 ? 6.838 -7.103 -14.485 1.00 97.25 98 SER A N 1
ATOM 696 C CA . SER A 1 98 ? 7.154 -6.941 -15.907 1.00 97.25 98 SER A CA 1
ATOM 697 C C . SER A 1 98 ? 8.366 -6.025 -16.072 1.00 97.25 98 SER A C 1
ATOM 699 O O . SER A 1 98 ? 8.485 -5.022 -15.368 1.00 97.25 98 SER A O 1
ATOM 701 N N . THR A 1 99 ? 9.213 -6.309 -17.065 1.00 95.31 99 THR A N 1
ATOM 702 C CA . THR A 1 99 ? 10.313 -5.424 -17.500 1.00 95.31 99 THR A CA 1
ATOM 703 C C . THR A 1 99 ? 10.336 -5.162 -19.013 1.00 95.31 99 THR A C 1
ATOM 705 O O . THR A 1 99 ? 11.270 -4.543 -19.518 1.00 95.31 99 THR A O 1
ATOM 708 N N . ASP A 1 100 ? 9.312 -5.611 -19.746 1.00 95.75 100 ASP A N 1
ATOM 709 C CA . ASP A 1 100 ? 9.229 -5.562 -21.213 1.00 95.75 100 ASP A CA 1
ATOM 710 C C . ASP A 1 100 ? 7.984 -4.815 -21.738 1.00 95.75 100 ASP A C 1
ATOM 712 O O . ASP A 1 100 ? 7.588 -4.978 -22.893 1.00 95.75 100 ASP A O 1
ATOM 716 N N . GLY A 1 101 ? 7.376 -3.965 -20.903 1.00 94.88 101 GLY A N 1
ATOM 717 C CA . GLY A 1 101 ? 6.165 -3.212 -21.244 1.00 94.88 101 GLY A CA 1
ATOM 718 C C . GLY A 1 101 ? 4.861 -3.983 -21.026 1.00 94.88 101 GLY A C 1
ATOM 719 O O . GLY A 1 101 ? 3.857 -3.672 -21.663 1.00 94.88 101 GLY A O 1
ATOM 720 N N . GLY A 1 102 ? 4.868 -4.983 -20.143 1.00 95.38 102 GLY A N 1
ATOM 721 C CA . GLY A 1 102 ? 3.705 -5.790 -19.779 1.00 95.38 102 GLY A CA 1
ATOM 722 C C . GLY A 1 102 ? 3.468 -6.992 -20.693 1.00 95.38 102 GLY A C 1
ATOM 723 O O . GLY A 1 102 ? 2.380 -7.573 -20.649 1.00 95.38 102 GLY A O 1
ATOM 724 N N . VAL A 1 103 ? 4.451 -7.367 -21.518 1.00 96.69 103 VAL A N 1
ATOM 725 C CA . VAL A 1 103 ? 4.369 -8.504 -22.449 1.00 96.69 103 VAL A CA 1
ATOM 726 C C . VAL A 1 103 ? 4.608 -9.820 -21.709 1.00 96.69 103 VAL A C 1
ATOM 728 O O . VAL A 1 103 ? 3.895 -10.796 -21.954 1.00 96.69 103 VAL A O 1
ATOM 731 N N . THR A 1 104 ? 5.554 -9.847 -20.768 1.00 97.12 104 THR A N 1
ATOM 732 C CA . THR A 1 104 ? 5.777 -10.971 -19.854 1.00 97.12 104 THR A CA 1
ATOM 733 C C . THR A 1 104 ? 5.746 -10.528 -18.396 1.00 97.12 104 THR A C 1
ATOM 735 O O . THR A 1 104 ? 6.115 -9.413 -18.041 1.00 97.12 104 THR A O 1
ATOM 738 N N . TRP A 1 105 ? 5.263 -11.431 -17.545 1.00 97.88 105 TRP A N 1
ATOM 739 C CA . TRP A 1 105 ? 5.079 -11.214 -16.115 1.00 97.88 105 TRP A CA 1
ATOM 740 C C . TRP A 1 105 ? 5.710 -12.391 -15.378 1.00 97.88 105 TRP A C 1
ATOM 742 O O . TRP A 1 105 ? 5.338 -13.544 -15.614 1.00 97.88 105 TRP A O 1
ATOM 752 N N . GLY A 1 106 ? 6.714 -12.111 -14.549 1.00 96.94 106 GLY A N 1
ATOM 753 C CA . GLY A 1 106 ? 7.416 -13.102 -13.737 1.00 96.94 106 GLY A CA 1
ATOM 754 C C . GLY A 1 106 ? 7.137 -12.890 -12.249 1.00 96.94 106 GLY A C 1
ATOM 755 O O . GLY A 1 106 ? 6.980 -11.744 -11.834 1.00 96.94 106 GLY A O 1
ATOM 756 N N . PRO A 1 107 ? 7.087 -13.951 -11.427 1.00 97.50 107 PRO A N 1
ATOM 757 C CA . PRO A 1 107 ? 6.923 -13.797 -9.987 1.00 97.50 107 PRO A CA 1
ATOM 758 C C . PRO A 1 107 ? 8.138 -13.087 -9.381 1.00 97.50 107 PRO A C 1
ATOM 760 O O . PRO A 1 107 ? 9.284 -13.414 -9.703 1.00 97.50 107 PRO A O 1
ATOM 763 N N . ALA A 1 108 ? 7.878 -12.156 -8.473 1.00 97.31 108 ALA A N 1
ATOM 764 C CA . ALA A 1 108 ? 8.867 -11.450 -7.679 1.00 97.31 108 ALA A CA 1
ATOM 765 C C . ALA A 1 108 ? 8.415 -11.391 -6.214 1.00 97.31 108 ALA A C 1
ATOM 767 O O . ALA A 1 108 ? 7.221 -11.395 -5.924 1.00 97.31 108 ALA A O 1
ATOM 768 N N . HIS A 1 109 ? 9.373 -11.322 -5.294 1.00 97.19 109 HIS A N 1
ATOM 769 C CA . HIS A 1 109 ? 9.115 -11.002 -3.898 1.00 97.19 109 HIS A CA 1
ATOM 770 C C . HIS A 1 109 ? 10.167 -10.037 -3.360 1.00 97.19 109 HIS A C 1
ATOM 772 O O . HIS A 1 109 ? 11.311 -10.025 -3.830 1.00 97.19 109 HIS A O 1
ATOM 778 N N . ALA A 1 110 ? 9.791 -9.262 -2.348 1.00 97.88 110 ALA A N 1
ATOM 779 C CA . ALA A 1 110 ? 10.699 -8.381 -1.627 1.00 97.88 110 ALA A CA 1
ATOM 780 C C . ALA A 1 110 ? 10.257 -8.170 -0.168 1.00 97.88 110 ALA A C 1
ATOM 782 O O . ALA A 1 110 ? 9.067 -8.276 0.144 1.00 97.88 110 ALA A O 1
ATOM 783 N N . PRO A 1 111 ? 11.191 -7.808 0.727 1.00 97.75 111 PRO A N 1
ATOM 784 C CA . PRO A 1 111 ? 10.858 -7.118 1.964 1.00 97.75 111 PRO A CA 1
ATOM 785 C C . PRO A 1 111 ? 10.075 -5.829 1.699 1.00 97.75 111 PRO A C 1
ATOM 787 O O . PRO A 1 111 ? 10.343 -5.117 0.729 1.00 97.75 111 PRO A O 1
ATOM 790 N N . ILE A 1 112 ? 9.143 -5.531 2.600 1.00 97.75 112 ILE A N 1
ATOM 791 C CA . ILE A 1 112 ? 8.341 -4.308 2.594 1.00 97.75 112 ILE A CA 1
ATOM 792 C C . ILE A 1 112 ? 8.376 -3.668 3.982 1.00 97.75 112 ILE A C 1
ATOM 794 O O . ILE A 1 112 ? 8.285 -4.371 4.992 1.00 97.75 112 ILE A O 1
ATOM 798 N N . THR A 1 113 ? 8.483 -2.343 4.032 1.00 97.56 113 THR A N 1
ATOM 799 C CA . THR A 1 113 ? 8.206 -1.528 5.226 1.00 97.56 113 THR A CA 1
ATOM 800 C C . THR A 1 113 ? 7.250 -0.408 4.863 1.00 97.56 113 THR A C 1
ATOM 802 O O . THR A 1 113 ? 7.360 0.140 3.770 1.00 97.56 113 THR A O 1
ATOM 805 N N . PHE A 1 114 ? 6.319 -0.063 5.749 1.00 96.62 114 PHE A N 1
ATOM 806 C CA . PHE A 1 114 ? 5.362 1.019 5.522 1.00 96.62 114 PHE A CA 1
ATOM 807 C C . PHE A 1 114 ? 4.957 1.709 6.829 1.00 96.62 114 PHE A C 1
ATOM 809 O O . PHE A 1 114 ? 4.930 1.093 7.894 1.00 96.62 114 PHE A O 1
ATOM 816 N N . HIS A 1 115 ? 4.654 3.001 6.740 1.00 96.75 115 HIS A N 1
ATOM 817 C CA . HIS A 1 115 ? 4.204 3.858 7.839 1.00 96.75 115 HIS A CA 1
ATOM 818 C C . HIS A 1 115 ? 2.802 4.361 7.506 1.00 96.75 115 HIS A C 1
ATOM 820 O O . HIS A 1 115 ? 2.554 4.834 6.396 1.00 96.75 115 HIS A O 1
ATOM 826 N N . VAL A 1 116 ? 1.880 4.218 8.454 1.00 96.88 116 VAL A N 1
ATOM 827 C CA . VAL A 1 116 ? 0.484 4.636 8.317 1.00 96.88 116 VAL A CA 1
ATOM 828 C C . VAL A 1 116 ? 0.128 5.638 9.408 1.00 96.88 116 VAL A C 1
ATOM 830 O O . VAL A 1 116 ? 0.318 5.354 10.592 1.00 96.88 116 VAL A O 1
ATOM 833 N N . GLY A 1 117 ? -0.431 6.775 9.000 1.00 96.56 117 GLY A N 1
ATOM 834 C CA . GLY A 1 117 ? -1.126 7.710 9.878 1.00 96.56 117 GLY A CA 1
ATOM 835 C C . GLY A 1 117 ? -2.609 7.347 10.005 1.00 96.56 117 GLY A C 1
ATOM 836 O O . GLY A 1 117 ? -3.248 6.948 9.027 1.00 96.56 117 GLY A O 1
ATOM 837 N N . TYR A 1 118 ? -3.168 7.502 11.205 1.00 96.25 118 TYR A N 1
ATOM 838 C CA . TYR A 1 118 ? -4.573 7.242 11.527 1.00 96.25 118 TYR A CA 1
ATOM 839 C C . TYR A 1 118 ? -5.195 8.444 12.227 1.00 96.25 118 TYR A C 1
ATOM 841 O O . TYR A 1 118 ? -4.682 8.873 13.255 1.00 96.25 118 TYR A O 1
ATOM 849 N N . HIS A 1 119 ? -6.359 8.896 11.761 1.00 96.94 119 HIS A N 1
ATOM 850 C CA . HIS A 1 119 ? -7.189 9.892 12.438 1.00 96.94 119 HIS A CA 1
ATOM 851 C C . HIS A 1 119 ? -8.517 9.268 12.890 1.00 96.94 119 HIS A C 1
ATOM 853 O O . HIS A 1 119 ? -9.328 8.838 12.061 1.00 96.94 119 HIS A O 1
ATOM 859 N N . PHE A 1 120 ? -8.783 9.202 14.201 1.00 96.94 120 PHE A N 1
ATOM 860 C CA . PHE A 1 120 ? -10.016 8.580 14.702 1.00 96.94 120 PHE A CA 1
ATOM 861 C C . PHE A 1 120 ? -11.233 9.518 14.589 1.00 96.94 120 PHE A C 1
ATOM 863 O O . PHE A 1 120 ? -11.576 10.242 15.525 1.00 96.94 120 PHE A O 1
ATOM 870 N N . THR A 1 121 ? -11.942 9.444 13.457 1.00 97.12 121 THR A N 1
ATOM 871 C CA . THR A 1 121 ? -13.143 10.260 13.160 1.00 97.12 121 THR A CA 1
ATOM 872 C C . THR A 1 121 ? -14.330 10.024 14.106 1.00 97.12 121 THR A C 1
ATOM 874 O O . THR A 1 121 ? -15.216 10.872 14.213 1.00 97.12 121 THR A O 1
ATOM 877 N N . GLY A 1 122 ? -14.356 8.890 14.814 1.00 93.81 122 GLY A N 1
ATOM 878 C CA . GLY A 1 122 ? -15.369 8.554 15.815 1.00 93.81 122 GLY A CA 1
ATOM 879 C C . GLY A 1 122 ? -16.198 7.305 15.492 1.00 93.81 122 GLY A C 1
ATOM 880 O O . GLY A 1 122 ? -15.890 6.557 14.557 1.00 93.81 122 GLY A O 1
ATOM 881 N N . PRO A 1 123 ? -17.231 7.017 16.306 1.00 93.75 123 PRO A N 1
ATOM 882 C CA . PRO A 1 123 ? -18.100 5.869 16.094 1.00 93.75 123 PRO A CA 1
ATOM 883 C C . PRO A 1 123 ? -19.111 6.114 14.964 1.00 93.75 123 PRO A C 1
ATOM 885 O O . PRO A 1 123 ? -19.782 7.145 14.925 1.00 93.75 123 PRO A O 1
ATOM 888 N N . THR A 1 124 ? -19.273 5.131 14.080 1.00 92.81 124 THR A N 1
ATOM 889 C CA . THR A 1 124 ? -20.292 5.107 13.009 1.00 92.81 124 THR A CA 1
ATOM 890 C C . THR A 1 124 ? -21.466 4.171 13.316 1.00 92.81 124 THR A C 1
ATOM 892 O O . THR A 1 124 ? -22.454 4.144 12.585 1.00 92.81 124 THR A O 1
ATOM 895 N N . GLY A 1 125 ? -21.380 3.425 14.418 1.00 89.06 125 GLY A N 1
ATOM 896 C CA . GLY A 1 125 ? -22.404 2.521 14.937 1.00 89.06 125 GLY A CA 1
ATOM 897 C C . GLY A 1 125 ? -22.175 2.250 16.430 1.00 89.06 125 GLY A C 1
ATOM 898 O O . GLY A 1 125 ? -21.223 2.788 16.994 1.00 89.06 125 GLY A O 1
ATOM 899 N N . PRO A 1 126 ? -23.012 1.424 17.087 1.00 86.31 126 PRO A N 1
ATOM 900 C CA . PRO A 1 126 ? -22.872 1.132 18.518 1.00 86.31 126 PRO A CA 1
ATOM 901 C C . PRO A 1 126 ? -21.520 0.490 18.865 1.00 86.31 126 PRO A C 1
ATOM 903 O O . PRO A 1 126 ? -20.933 0.829 19.886 1.00 86.31 126 PRO A O 1
ATOM 906 N N . ASP A 1 127 ? -21.016 -0.370 17.978 1.00 91.69 127 ASP A N 1
ATOM 907 C CA . ASP A 1 127 ? -19.792 -1.157 18.165 1.00 91.69 127 ASP A CA 1
ATOM 908 C C . ASP A 1 127 ? -18.746 -0.886 17.065 1.00 91.69 127 ASP A C 1
ATOM 910 O O . ASP A 1 127 ? -17.799 -1.654 16.907 1.00 91.69 127 ASP A O 1
ATOM 914 N N . THR A 1 128 ? -18.927 0.166 16.252 1.00 94.75 128 THR A N 1
ATOM 915 C CA . THR A 1 128 ? -18.117 0.429 15.047 1.00 94.75 128 THR A CA 1
ATOM 916 C C . THR A 1 128 ? -17.394 1.765 15.123 1.00 94.75 128 THR A C 1
ATOM 918 O O . THR A 1 128 ? -18.035 2.808 15.239 1.00 94.75 128 THR A O 1
ATOM 921 N N . ARG A 1 129 ? -16.064 1.733 15.000 1.00 94.75 129 ARG A N 1
ATOM 922 C CA . ARG A 1 129 ? -15.173 2.892 14.845 1.00 94.75 129 ARG A CA 1
ATOM 923 C C . ARG A 1 129 ? -14.810 3.101 13.378 1.00 94.75 129 ARG A C 1
ATOM 925 O O . ARG A 1 129 ? -14.672 2.128 12.637 1.00 94.75 129 ARG A O 1
ATOM 932 N N . ARG A 1 130 ? -14.580 4.356 12.989 1.00 96.25 130 ARG A N 1
ATOM 933 C CA . ARG A 1 130 ? -14.020 4.735 11.687 1.00 96.25 130 ARG A CA 1
ATOM 934 C C . ARG A 1 130 ? -12.768 5.587 11.861 1.00 96.25 130 ARG A C 1
ATOM 936 O O . ARG A 1 130 ? -12.780 6.571 12.603 1.00 96.25 1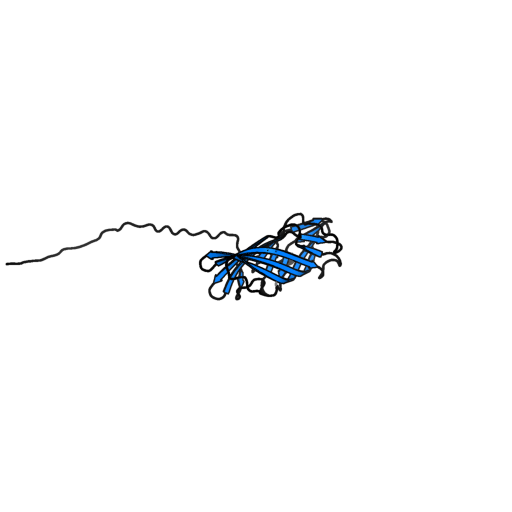30 ARG A O 1
ATOM 943 N N . PHE A 1 131 ? -11.738 5.247 11.105 1.00 96.69 131 PHE A N 1
ATOM 944 C CA . PHE A 1 131 ? -10.500 5.995 10.974 1.00 96.69 131 PHE A CA 1
ATOM 945 C C . PHE A 1 131 ? -10.360 6.460 9.524 1.00 96.69 131 PHE A C 1
ATOM 947 O O . PHE A 1 131 ? -10.584 5.679 8.595 1.00 96.69 131 PHE A O 1
ATOM 954 N N . GLU A 1 132 ? -9.998 7.722 9.338 1.00 97.75 132 GLU A N 1
ATOM 955 C CA . GLU A 1 132 ? -9.348 8.162 8.102 1.00 97.75 132 GLU A CA 1
ATOM 956 C C . GLU A 1 132 ? -7.877 7.764 8.210 1.00 97.75 132 GLU A C 1
ATOM 958 O O . GLU A 1 132 ? -7.295 7.858 9.295 1.00 97.75 132 GLU A O 1
ATOM 963 N N . THR A 1 133 ? -7.305 7.229 7.135 1.00 97.06 133 THR A N 1
ATOM 964 C CA . THR A 1 133 ? -5.947 6.676 7.157 1.00 97.06 133 THR A CA 1
ATOM 965 C 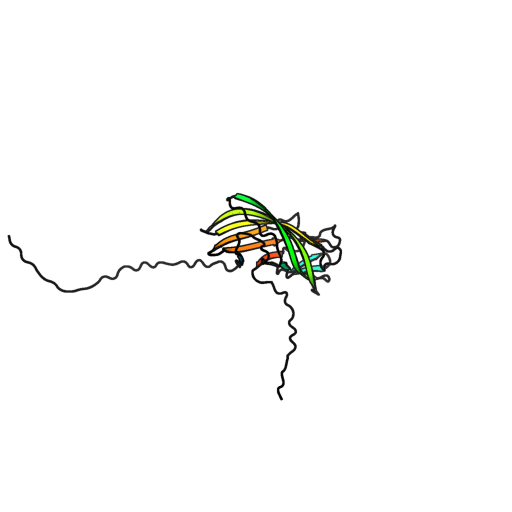C . THR A 1 133 ? -5.143 7.166 5.968 1.00 97.06 133 THR A C 1
ATOM 967 O O . THR A 1 133 ? -5.698 7.437 4.907 1.00 97.06 133 THR A O 1
ATOM 970 N N . GLU A 1 134 ? -3.831 7.265 6.125 1.00 97.94 134 GLU A N 1
ATOM 971 C CA . GLU A 1 134 ? -2.919 7.655 5.051 1.00 97.94 134 GLU A CA 1
ATOM 972 C C . GLU A 1 134 ? -1.650 6.816 5.145 1.00 97.94 134 GLU A C 1
ATOM 974 O O . GLU A 1 134 ? -1.072 6.675 6.222 1.00 97.94 134 GLU A O 1
ATOM 979 N N . MET A 1 135 ? -1.222 6.231 4.030 1.00 97.94 135 MET A N 1
ATOM 980 C CA . MET A 1 135 ? 0.093 5.610 3.936 1.00 97.94 135 MET A CA 1
ATOM 981 C C . MET A 1 135 ? 1.114 6.722 3.691 1.00 97.94 135 MET A C 1
ATOM 983 O O . MET A 1 135 ? 1.165 7.287 2.607 1.00 97.94 135 MET A O 1
ATOM 987 N N . LEU A 1 136 ? 1.890 7.057 4.720 1.00 98.06 136 LEU A N 1
ATOM 988 C CA . LEU A 1 136 ? 2.853 8.167 4.718 1.00 98.06 136 LEU A CA 1
ATOM 989 C C . LEU A 1 136 ? 4.234 7.747 4.195 1.00 98.06 136 LEU A C 1
ATOM 991 O O . LEU A 1 136 ? 5.063 8.588 3.854 1.00 98.06 136 LEU A O 1
ATOM 995 N N . GLN A 1 137 ? 4.495 6.439 4.176 1.00 98.12 137 GLN A N 1
ATOM 996 C CA . GLN A 1 137 ? 5.698 5.838 3.615 1.00 98.12 137 GLN A CA 1
ATOM 997 C C . GLN A 1 137 ? 5.408 4.386 3.229 1.00 98.12 137 GLN A C 1
ATOM 999 O O . GLN A 1 137 ? 4.691 3.673 3.933 1.00 98.12 137 GLN A O 1
ATOM 1004 N N . LEU A 1 138 ? 6.038 3.928 2.156 1.00 98.31 138 LEU A N 1
ATOM 1005 C CA . LEU A 1 138 ? 6.171 2.529 1.765 1.00 98.31 138 LEU A CA 1
ATOM 1006 C C . LEU A 1 138 ? 7.530 2.396 1.087 1.00 98.31 138 LEU A C 1
ATOM 1008 O O . LEU A 1 138 ? 7.857 3.247 0.270 1.00 98.31 138 LEU A O 1
ATOM 1012 N N . ASP A 1 139 ? 8.286 1.342 1.382 1.00 97.94 139 ASP A N 1
ATOM 1013 C CA . ASP A 1 139 ? 9.556 1.027 0.722 1.00 97.94 139 ASP A CA 1
ATOM 1014 C C . ASP A 1 139 ? 9.652 -0.469 0.419 1.00 97.94 139 ASP A C 1
ATOM 1016 O O . ASP A 1 139 ? 9.565 -1.315 1.313 1.00 97.94 139 ASP A O 1
ATOM 1020 N N . LEU A 1 140 ? 9.873 -0.782 -0.855 1.00 96.75 140 LEU A N 1
ATOM 1021 C CA . LEU A 1 140 ? 9.934 -2.125 -1.418 1.00 96.75 140 LEU A CA 1
ATOM 1022 C C . LEU A 1 140 ? 11.245 -2.251 -2.205 1.00 96.75 140 LEU A C 1
ATOM 1024 O O . LEU A 1 140 ? 11.405 -1.655 -3.272 1.00 96.75 140 LEU A O 1
ATOM 1028 N N . SER A 1 141 ? 12.206 -3.018 -1.688 1.00 96.31 141 SER A N 1
ATOM 1029 C CA . SER A 1 141 ? 13.497 -3.231 -2.361 1.00 96.31 141 SER A CA 1
ATOM 1030 C C . SER A 1 141 ? 14.166 -4.549 -1.957 1.00 96.31 141 SER A C 1
ATOM 1032 O O . SER A 1 141 ? 13.909 -5.098 -0.8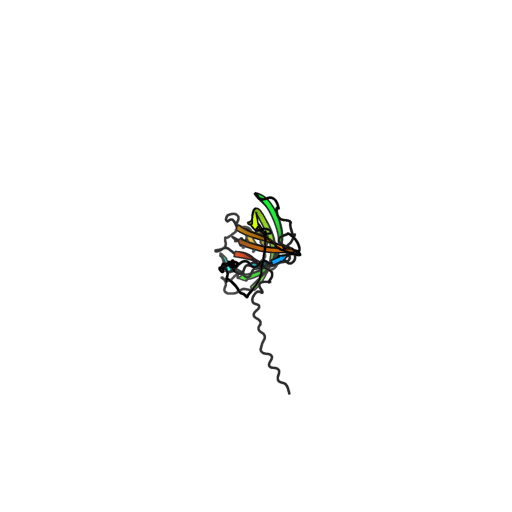86 1.00 96.31 141 SER A O 1
ATOM 1034 N N . GLY A 1 142 ? 15.045 -5.069 -2.818 1.00 95.75 142 GLY A N 1
ATOM 1035 C CA . GLY A 1 142 ? 15.747 -6.335 -2.586 1.00 95.75 142 GLY A CA 1
ATOM 1036 C C . GLY A 1 142 ? 14.905 -7.574 -2.918 1.00 95.75 142 GLY A C 1
ATOM 1037 O O . GLY A 1 142 ? 14.128 -7.574 -3.870 1.00 95.75 142 GLY A O 1
ATOM 1038 N N . GLY A 1 143 ? 15.101 -8.668 -2.173 1.00 95.44 143 GLY A N 1
ATOM 1039 C CA . GLY A 1 143 ? 14.480 -9.962 -2.486 1.00 95.44 143 GLY A CA 1
ATOM 1040 C C . GLY A 1 143 ? 14.937 -10.499 -3.848 1.00 95.44 143 GLY A C 1
ATOM 1041 O O . GLY A 1 143 ? 16.136 -10.655 -4.076 1.00 95.44 143 GLY A O 1
ATOM 1042 N N . THR A 1 144 ? 13.995 -10.769 -4.756 1.00 96.31 144 THR A N 1
ATOM 1043 C CA . THR A 1 144 ? 14.287 -11.155 -6.153 1.00 96.31 144 THR A CA 1
ATOM 1044 C C . THR A 1 144 ? 14.275 -9.989 -7.138 1.00 96.31 144 THR A C 1
ATOM 1046 O O . THR A 1 144 ? 14.386 -10.225 -8.343 1.00 96.31 144 THR A O 1
ATOM 1049 N N . LEU A 1 145 ? 14.120 -8.743 -6.680 1.00 95.25 145 LEU A N 1
ATOM 1050 C CA . LEU A 1 145 ? 14.239 -7.599 -7.578 1.00 95.25 145 LEU A CA 1
ATOM 1051 C C . LEU A 1 145 ? 15.661 -7.489 -8.158 1.00 95.25 145 LEU A C 1
ATOM 1053 O O . LEU A 1 145 ? 16.639 -7.833 -7.486 1.00 95.25 145 LEU A O 1
ATOM 1057 N N . PRO A 1 146 ? 15.809 -6.982 -9.399 1.00 91.75 146 PRO A N 1
ATOM 1058 C CA . PRO A 1 146 ? 17.095 -6.522 -9.910 1.00 91.75 146 PRO A CA 1
ATOM 1059 C C . PRO A 1 146 ? 17.781 -5.594 -8.898 1.00 91.75 146 PRO A C 1
ATOM 1061 O O . PRO A 1 146 ? 17.117 -4.773 -8.276 1.00 91.75 146 PRO A O 1
ATOM 1064 N N . TYR A 1 147 ? 19.106 -5.705 -8.763 1.00 80.75 147 TYR A N 1
ATOM 1065 C CA . TYR A 1 147 ? 19.918 -5.171 -7.649 1.00 80.75 147 TYR A CA 1
ATOM 1066 C C . TYR A 1 147 ? 19.743 -3.673 -7.306 1.00 80.75 147 TYR A C 1
ATOM 1068 O O . TYR A 1 147 ? 20.156 -3.242 -6.234 1.00 80.75 147 TYR A O 1
ATOM 1076 N N . THR A 1 148 ? 19.150 -2.879 -8.197 1.00 89.69 148 THR A N 1
ATOM 1077 C CA . THR A 1 148 ? 18.903 -1.439 -8.024 1.00 89.69 148 THR A CA 1
ATOM 1078 C C . THR A 1 148 ? 17.441 -1.022 -8.218 1.00 89.69 148 THR A C 1
ATOM 1080 O O . THR A 1 148 ? 17.139 0.162 -8.095 1.00 89.69 148 THR A O 1
ATOM 1083 N N . LEU A 1 149 ? 16.539 -1.961 -8.528 1.00 95.88 149 LEU A N 1
ATOM 1084 C CA . LEU A 1 149 ? 15.116 -1.676 -8.693 1.00 95.88 149 LEU A CA 1
ATOM 1085 C C . LEU A 1 149 ? 14.446 -1.589 -7.317 1.00 95.88 149 LEU A C 1
ATOM 1087 O O . LEU A 1 149 ? 14.518 -2.531 -6.525 1.00 95.88 149 LEU A O 1
ATOM 1091 N N . ALA A 1 150 ? 13.780 -0.469 -7.058 1.00 97.62 150 ALA A N 1
ATOM 1092 C CA . ALA A 1 150 ? 13.019 -0.218 -5.843 1.00 97.62 150 ALA A CA 1
ATOM 1093 C C . ALA A 1 150 ? 11.685 0.466 -6.168 1.00 97.62 150 ALA A C 1
ATOM 1095 O O . ALA A 1 150 ? 11.561 1.155 -7.183 1.00 97.62 150 ALA A O 1
ATOM 1096 N N . PHE A 1 151 ? 10.705 0.300 -5.284 1.00 98.19 151 PHE A N 1
ATOM 1097 C CA . PHE A 1 151 ? 9.410 0.975 -5.339 1.00 98.19 151 PHE A CA 1
ATOM 1098 C C . PHE A 1 151 ? 9.113 1.617 -3.983 1.00 98.19 151 PHE A C 1
ATOM 1100 O O . PHE A 1 151 ? 9.550 1.103 -2.952 1.00 98.19 151 PHE A O 1
ATOM 1107 N N . ARG A 1 152 ? 8.382 2.732 -3.980 1.00 98.25 152 ARG A N 1
ATOM 1108 C CA . ARG A 1 152 ? 7.997 3.452 -2.761 1.00 98.25 152 ARG A CA 1
ATOM 1109 C C . ARG A 1 152 ? 6.654 4.166 -2.881 1.00 98.25 152 ARG A C 1
ATOM 1111 O O . ARG A 1 152 ? 6.126 4.276 -3.984 1.00 98.25 152 ARG A O 1
ATOM 1118 N N . GLU A 1 153 ? 6.156 4.695 -1.770 1.00 98.19 153 GLU A N 1
ATOM 1119 C CA . GLU A 1 153 ? 5.083 5.709 -1.714 1.00 98.19 153 GLU A CA 1
ATOM 1120 C C . GLU A 1 153 ? 5.563 7.058 -2.304 1.00 98.19 153 GLU A C 1
ATOM 1122 O O . GLU A 1 153 ? 6.743 7.397 -2.177 1.00 98.19 153 GLU A O 1
ATOM 1127 N N . SER A 1 154 ? 4.694 7.802 -3.001 1.00 97.69 154 SER A N 1
ATOM 1128 C CA . SER A 1 154 ? 5.036 9.089 -3.624 1.00 97.69 154 SER A CA 1
ATOM 1129 C C . SER A 1 154 ? 4.942 10.266 -2.639 1.00 97.69 154 SER A C 1
ATOM 1131 O O . SER A 1 154 ? 3.836 10.738 -2.371 1.00 97.69 154 SER A O 1
ATOM 1133 N N . PRO A 1 155 ? 6.065 10.925 -2.271 1.00 95.50 155 PRO A N 1
ATOM 1134 C CA . PRO A 1 155 ? 6.060 12.041 -1.313 1.00 95.50 155 PRO A CA 1
ATOM 1135 C C . PRO A 1 155 ? 5.303 13.305 -1.770 1.00 95.50 155 PRO A C 1
ATOM 1137 O O . PRO A 1 155 ? 5.325 14.326 -1.081 1.00 95.50 155 PRO A O 1
ATOM 1140 N N . SER A 1 156 ? 4.711 13.288 -2.968 1.00 94.44 156 SER A N 1
ATOM 1141 C CA . SER A 1 156 ? 3.927 14.382 -3.551 1.00 94.44 156 SER A CA 1
ATOM 1142 C C . SER A 1 156 ? 2.424 14.109 -3.665 1.00 94.44 156 SER A C 1
ATOM 1144 O O . SER A 1 156 ? 1.687 15.023 -4.046 1.00 94.44 156 SER A O 1
ATOM 1146 N N . HIS A 1 157 ? 1.954 12.899 -3.347 1.00 96.19 157 HIS A N 1
ATOM 1147 C CA . HIS A 1 157 ? 0.558 12.504 -3.531 1.00 96.19 157 HIS A CA 1
ATOM 1148 C C . HIS A 1 157 ? 0.056 11.655 -2.361 1.00 96.19 157 HIS A C 1
ATOM 1150 O O . HIS A 1 157 ? 0.408 10.492 -2.260 1.00 96.19 157 HIS A O 1
ATOM 1156 N N . ALA A 1 158 ? -0.817 12.235 -1.534 1.00 97.44 158 ALA A N 1
ATOM 1157 C CA . ALA A 1 158 ? -1.409 11.580 -0.369 1.00 97.44 158 ALA A CA 1
ATOM 1158 C C . ALA A 1 158 ? -2.039 10.215 -0.709 1.00 97.44 158 ALA A C 1
ATOM 1160 O O . ALA A 1 158 ? -3.075 10.150 -1.379 1.00 97.44 158 ALA A O 1
ATOM 1161 N N . SER A 1 159 ? -1.441 9.136 -0.202 1.00 98.38 159 SER A N 1
ATOM 1162 C CA . SER A 1 159 ? -1.934 7.762 -0.347 1.00 98.38 159 SER A CA 1
ATOM 1163 C C . SER A 1 159 ? -3.029 7.461 0.685 1.00 98.38 159 SER A C 1
ATOM 1165 O O . SER A 1 159 ? -2.835 6.731 1.663 1.00 98.38 159 SER A O 1
ATOM 1167 N N . SER A 1 160 ? -4.181 8.113 0.504 1.00 98.25 160 SER A N 1
ATOM 1168 C CA . SER A 1 160 ? -5.313 8.082 1.435 1.00 98.25 160 SER A CA 1
ATOM 1169 C C . SER A 1 160 ? -6.050 6.739 1.465 1.00 98.25 160 SER A C 1
ATOM 1171 O O . SER A 1 160 ? -6.030 5.950 0.523 1.00 98.25 160 SER A O 1
ATOM 1173 N N . GLY A 1 161 ? -6.763 6.507 2.560 1.00 97.88 161 GLY A N 1
ATOM 1174 C CA . GLY A 1 161 ? -7.495 5.285 2.831 1.00 97.88 161 GLY A CA 1
ATOM 1175 C C . GLY A 1 161 ? -8.531 5.455 3.937 1.00 97.88 161 GLY A C 1
ATOM 1176 O O . GLY A 1 161 ? -8.743 6.538 4.493 1.00 97.88 161 GLY A O 1
ATOM 1177 N N . VAL A 1 162 ? -9.200 4.354 4.260 1.00 97.06 162 VAL A N 1
ATOM 1178 C CA . VAL A 1 162 ? -10.178 4.280 5.347 1.00 97.06 162 VAL A CA 1
ATOM 1179 C C . VAL A 1 162 ? -9.994 2.960 6.068 1.00 97.06 162 VAL A C 1
ATOM 1181 O O . VAL A 1 162 ? -9.861 1.924 5.427 1.00 97.06 162 VAL A O 1
ATOM 1184 N N . THR A 1 163 ? -10.096 2.984 7.395 1.00 95.38 163 THR A N 1
ATOM 1185 C CA . THR A 1 163 ? -10.269 1.772 8.203 1.00 95.38 163 THR A CA 1
ATOM 1186 C C . THR A 1 163 ? -11.572 1.851 8.990 1.00 95.38 163 THR A C 1
ATOM 1188 O O . THR A 1 163 ? -11.871 2.867 9.623 1.00 95.38 163 THR A O 1
ATOM 1191 N N . THR A 1 164 ? -12.349 0.771 9.011 1.00 94.88 164 THR A N 1
ATOM 1192 C CA . THR A 1 164 ? -13.463 0.596 9.949 1.00 94.88 164 THR A CA 1
ATOM 1193 C C . THR A 1 164 ? -13.268 -0.659 10.786 1.00 94.88 164 THR A C 1
ATOM 1195 O O . THR A 1 164 ? -12.826 -1.689 10.286 1.00 94.88 164 THR A O 1
ATOM 1198 N N . ILE A 1 165 ? -13.562 -0.555 12.083 1.00 94.06 165 ILE A N 1
ATOM 1199 C CA . ILE A 1 165 ? -13.396 -1.648 13.046 1.00 94.06 165 ILE A CA 1
ATOM 1200 C C . ILE A 1 165 ? -14.688 -1.817 13.816 1.00 94.06 165 ILE A C 1
ATOM 1202 O O . ILE A 1 165 ? -15.120 -0.899 14.518 1.00 94.06 165 ILE A O 1
ATOM 1206 N N . ARG A 1 166 ? -15.284 -3.001 13.709 1.00 94.69 166 ARG A N 1
ATOM 1207 C CA . ARG A 1 166 ? -16.524 -3.382 14.372 1.00 94.69 166 ARG A CA 1
ATOM 1208 C C . ARG A 1 166 ? -16.256 -4.488 15.386 1.00 94.69 166 ARG A C 1
ATOM 1210 O O . ARG A 1 166 ? -15.896 -5.603 15.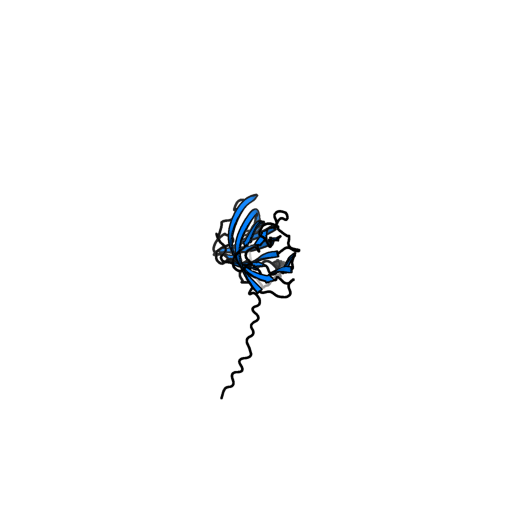015 1.00 94.69 166 ARG A O 1
ATOM 1217 N N . ALA A 1 167 ? -16.446 -4.189 16.667 1.00 94.44 167 ALA A N 1
ATOM 1218 C CA . ALA A 1 167 ? -16.336 -5.192 17.718 1.00 94.44 167 ALA A CA 1
ATOM 1219 C C . ALA A 1 167 ? -17.440 -6.253 17.562 1.00 94.44 167 ALA A C 1
ATOM 1221 O O . ALA A 1 167 ? -18.595 -5.941 17.260 1.00 94.44 167 ALA A O 1
ATOM 1222 N N . VAL A 1 168 ? -17.079 -7.520 17.759 1.00 95.19 168 VAL A N 1
ATOM 1223 C CA . VAL A 1 168 ? -17.982 -8.675 17.685 1.00 95.19 168 VAL A CA 1
ATOM 1224 C C . VAL A 1 168 ? -17.671 -9.664 18.817 1.00 95.19 168 VAL A C 1
ATOM 1226 O O . VAL A 1 168 ? -16.591 -9.615 19.409 1.00 95.19 168 VAL A O 1
ATOM 1229 N N . PRO A 1 169 ? -18.581 -10.594 19.163 1.00 95.25 169 PRO A N 1
ATOM 1230 C CA . PRO A 1 169 ? -18.283 -11.621 20.156 1.00 95.25 169 PRO A CA 1
ATOM 1231 C C . PRO A 1 169 ? -17.036 -12.438 19.778 1.00 95.25 169 PRO A C 1
ATOM 1233 O O . PRO A 1 169 ? -17.056 -13.205 18.820 1.00 95.25 169 PRO A O 1
ATOM 1236 N N . GLY A 1 170 ? -15.961 -12.278 20.556 1.00 91.44 170 GLY A N 1
ATOM 1237 C CA . GLY A 1 170 ? -14.693 -12.994 20.379 1.00 91.44 170 GLY A CA 1
ATOM 1238 C C . GLY A 1 170 ? -13.610 -12.269 19.571 1.00 91.44 170 GLY A C 1
ATOM 1239 O O . GLY A 1 170 ? -12.522 -12.825 19.457 1.00 91.44 170 GLY A O 1
ATOM 1240 N N . GLY A 1 171 ? -13.858 -11.065 19.043 1.00 92.56 171 GLY A N 1
ATOM 1241 C CA . GLY A 1 171 ? -12.852 -10.321 18.279 1.00 92.56 171 GLY A CA 1
ATOM 1242 C C . GLY A 1 171 ? -13.402 -9.089 17.563 1.00 92.56 171 GLY A C 1
ATOM 1243 O O . GLY A 1 171 ? -14.341 -8.442 18.028 1.00 92.56 171 GLY A O 1
ATOM 1244 N N . PHE A 1 172 ? -12.811 -8.771 16.417 1.00 92.31 172 PHE A N 1
ATOM 1245 C CA . PHE A 1 172 ? -13.063 -7.558 15.648 1.00 92.31 172 PHE A CA 1
ATOM 1246 C C . PHE A 1 172 ? -13.194 -7.902 14.168 1.00 92.31 172 PHE A C 1
ATOM 1248 O O . PHE A 1 172 ? -12.386 -8.649 13.626 1.00 92.31 172 PHE A O 1
ATOM 1255 N N . MET A 1 173 ? -14.219 -7.355 13.522 1.00 92.81 173 MET A N 1
ATOM 1256 C CA . MET A 1 173 ? -14.360 -7.345 12.069 1.00 92.81 173 MET A CA 1
ATOM 1257 C C . MET A 1 173 ? -13.751 -6.036 11.561 1.00 92.81 173 MET A C 1
ATOM 1259 O O . MET A 1 173 ? -14.157 -4.964 12.015 1.00 92.81 173 MET A O 1
ATOM 1263 N N . ILE A 1 174 ? -12.758 -6.118 10.678 1.00 92.69 174 ILE A N 1
ATOM 1264 C CA . ILE A 1 174 ? -11.972 -4.974 10.205 1.00 92.69 174 ILE A CA 1
ATOM 1265 C C . ILE A 1 174 ? -12.032 -4.904 8.683 1.00 92.69 174 ILE A C 1
ATOM 1267 O O . ILE A 1 174 ? -11.689 -5.867 8.006 1.00 92.69 174 ILE A O 1
ATOM 1271 N N . ASP A 1 175 ? -12.432 -3.756 8.154 1.00 93.81 175 ASP A N 1
ATOM 1272 C CA . ASP A 1 175 ? -12.340 -3.411 6.733 1.00 93.81 175 ASP A CA 1
ATOM 1273 C C . ASP A 1 175 ? -11.351 -2.247 6.590 1.00 93.81 175 ASP A C 1
ATOM 1275 O O . ASP A 1 175 ? -11.419 -1.285 7.360 1.00 93.81 175 ASP A O 1
ATOM 1279 N N . SER A 1 176 ? -10.398 -2.346 5.665 1.00 94.56 176 SER A N 1
ATOM 1280 C CA . SER A 1 176 ? -9.337 -1.348 5.492 1.00 94.56 176 SER A CA 1
ATOM 1281 C C . SER A 1 176 ? -8.820 -1.343 4.059 1.00 94.56 176 SER A C 1
ATOM 1283 O O . SER A 1 176 ? -8.634 -2.408 3.469 1.00 94.56 176 SER A O 1
ATOM 1285 N N . PHE A 1 177 ? -8.559 -0.160 3.509 1.00 96.94 177 PHE A N 1
ATOM 1286 C CA . PHE A 1 177 ? -7.903 -0.006 2.211 1.00 96.94 177 PHE A CA 1
ATOM 1287 C C . PHE A 1 177 ? -7.086 1.284 2.130 1.00 96.94 177 PHE A C 1
ATOM 1289 O O . PHE A 1 177 ? -7.314 2.221 2.899 1.00 96.94 177 PHE A O 1
ATOM 1296 N N . PHE A 1 178 ? -6.184 1.333 1.148 1.00 97.94 178 PHE A N 1
ATOM 1297 C CA . PHE A 1 178 ? -5.412 2.506 0.741 1.00 97.94 178 PHE A CA 1
ATOM 1298 C C . PHE A 1 178 ? -5.394 2.597 -0.786 1.00 97.94 178 PHE A C 1
ATOM 1300 O O . PHE A 1 178 ? -5.137 1.593 -1.447 1.00 97.94 178 PHE A O 1
ATOM 1307 N N . ASP A 1 179 ? -5.601 3.790 -1.338 1.00 98.12 179 ASP A N 1
ATOM 1308 C CA . ASP A 1 179 ? -5.294 4.086 -2.738 1.00 98.12 179 ASP A CA 1
ATOM 1309 C C . ASP A 1 179 ? -3.865 4.649 -2.786 1.00 98.12 179 ASP A C 1
ATOM 1311 O O . ASP A 1 179 ? -3.632 5.820 -2.483 1.00 98.12 179 ASP A O 1
ATOM 1315 N N . VAL A 1 180 ? -2.885 3.795 -3.094 1.00 98.31 180 VAL A N 1
ATOM 1316 C CA . VAL A 1 180 ? -1.458 4.115 -2.944 1.00 98.31 180 VAL A CA 1
ATOM 1317 C C . VAL A 1 180 ? -0.889 4.705 -4.232 1.00 98.31 180 VAL A C 1
ATOM 1319 O O . VAL A 1 180 ? -0.875 4.056 -5.284 1.00 98.31 180 VAL A O 1
ATOM 1322 N N . PHE A 1 181 ? -0.355 5.922 -4.150 1.00 98.31 181 PHE A N 1
ATOM 1323 C CA . PHE A 1 181 ? 0.469 6.512 -5.199 1.00 98.31 181 PHE A CA 1
ATOM 1324 C C . PHE A 1 181 ? 1.895 5.998 -5.046 1.00 98.31 181 PHE A C 1
ATOM 1326 O O . PHE A 1 181 ? 2.545 6.242 -4.033 1.00 98.31 181 PHE A O 1
ATOM 1333 N N . THR A 1 182 ? 2.401 5.288 -6.054 1.00 98.12 182 THR A N 1
ATOM 1334 C CA . THR A 1 182 ? 3.747 4.708 -5.995 1.00 98.12 182 THR A CA 1
ATOM 1335 C C . THR A 1 182 ? 4.717 5.349 -6.978 1.00 98.12 182 THR A C 1
ATOM 1337 O O . THR A 1 182 ? 4.351 5.804 -8.063 1.00 98.12 182 THR A O 1
ATOM 1340 N N . GLU A 1 183 ? 5.992 5.334 -6.609 1.00 98.56 183 GLU A N 1
ATOM 1341 C CA . GLU A 1 183 ? 7.122 5.678 -7.462 1.00 98.56 183 GLU A CA 1
ATOM 1342 C C . GLU A 1 183 ? 8.059 4.477 -7.603 1.00 98.56 183 GLU A C 1
ATOM 1344 O O . GLU A 1 183 ? 8.233 3.696 -6.670 1.00 98.56 183 GLU A O 1
ATOM 1349 N N . MET A 1 184 ? 8.703 4.353 -8.760 1.00 97.81 184 MET A N 1
ATOM 1350 C CA . MET A 1 184 ? 9.717 3.342 -9.051 1.00 97.81 184 MET A CA 1
ATOM 1351 C C . MET A 1 184 ? 11.062 4.015 -9.307 1.00 97.81 184 MET A C 1
ATOM 1353 O O . MET A 1 184 ? 11.127 5.030 -10.005 1.00 97.81 184 MET A O 1
ATOM 1357 N N . SER A 1 185 ? 12.139 3.440 -8.777 1.00 97.62 185 SER A N 1
ATOM 1358 C CA . SER A 1 185 ? 13.508 3.831 -9.097 1.00 97.62 185 SER A CA 1
ATOM 1359 C C . SER A 1 185 ? 14.281 2.658 -9.701 1.00 97.62 185 SER A C 1
ATOM 1361 O O . SER A 1 185 ? 14.359 1.606 -9.066 1.00 97.62 185 SER A O 1
ATOM 1363 N N . PRO A 1 186 ? 14.886 2.811 -10.894 1.00 94.25 186 PRO A N 1
ATOM 1364 C CA . PRO A 1 186 ? 15.719 1.775 -11.501 1.00 94.25 186 PRO A CA 1
ATOM 1365 C C . PRO A 1 186 ? 17.160 1.771 -10.961 1.00 94.25 186 PRO A C 1
ATOM 1367 O O . PRO A 1 186 ? 17.906 0.833 -11.246 1.00 94.25 186 PRO A O 1
ATOM 1370 N N . ASP A 1 187 ? 17.574 2.818 -10.239 1.00 92.31 187 ASP A N 1
ATOM 1371 C CA . ASP A 1 187 ? 18.938 3.047 -9.738 1.00 92.31 187 ASP A CA 1
ATOM 1372 C C . ASP A 1 187 ? 19.008 3.334 -8.219 1.00 92.31 187 ASP A C 1
ATOM 1374 O O . ASP A 1 187 ? 20.077 3.647 -7.690 1.00 92.31 187 ASP A O 1
ATOM 1378 N N . GLY A 1 188 ? 17.874 3.249 -7.516 1.00 90.75 188 GLY A N 1
ATOM 1379 C CA . GLY A 1 188 ? 17.713 3.619 -6.106 1.00 90.75 188 GLY A CA 1
ATOM 1380 C C . GLY A 1 188 ? 17.851 5.120 -5.803 1.00 90.75 188 GLY A C 1
ATOM 1381 O O . GLY A 1 188 ? 17.900 5.491 -4.631 1.00 90.75 188 GLY A O 1
ATOM 1382 N N . SER A 1 189 ? 17.954 5.983 -6.821 1.00 91.38 189 SER A N 1
ATOM 1383 C CA . SER A 1 189 ? 18.295 7.407 -6.677 1.00 91.38 189 SER A CA 1
ATOM 1384 C C . SER A 1 189 ? 17.280 8.340 -7.342 1.00 91.38 189 SER A C 1
ATOM 1386 O O . SER A 1 189 ? 16.817 9.292 -6.712 1.00 91.38 189 SER A O 1
ATOM 1388 N N . ILE A 1 190 ? 16.925 8.087 -8.605 1.00 95.44 190 ILE A N 1
ATOM 1389 C CA . ILE A 1 190 ? 15.921 8.852 -9.355 1.00 95.44 190 ILE A CA 1
ATOM 1390 C C . ILE A 1 190 ? 14.606 8.081 -9.338 1.00 95.44 190 ILE A C 1
ATOM 1392 O O . ILE A 1 190 ? 14.571 6.898 -9.671 1.00 95.44 190 ILE A O 1
ATOM 1396 N N . TRP A 1 191 ? 13.527 8.766 -8.972 1.00 97.69 191 TRP A N 1
ATOM 1397 C CA . TRP A 1 191 ? 12.2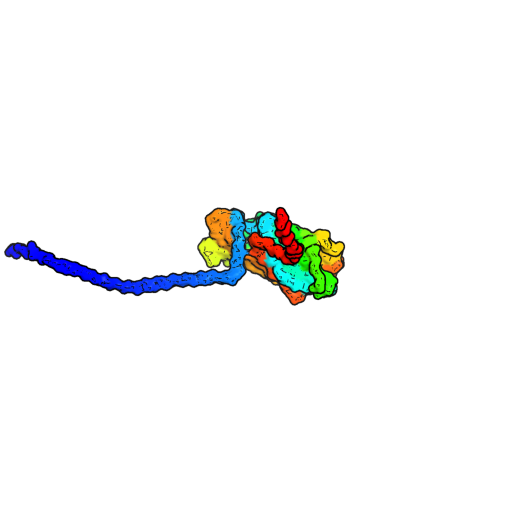02 8.182 -8.794 1.00 97.69 191 TRP A CA 1
ATOM 1398 C C . TRP A 1 191 ? 11.237 8.668 -9.873 1.00 97.69 191 TRP A C 1
ATOM 1400 O O . TRP A 1 191 ? 11.245 9.841 -10.252 1.00 97.69 191 TRP A O 1
ATOM 1410 N N . TYR A 1 192 ? 10.414 7.750 -10.372 1.00 97.75 192 TYR A N 1
ATOM 1411 C CA . TYR A 1 192 ? 9.449 7.978 -11.439 1.00 97.75 192 TYR A CA 1
ATOM 1412 C C . TYR A 1 192 ? 8.051 7.563 -10.970 1.00 97.75 192 TYR A C 1
ATOM 1414 O O . TYR A 1 192 ? 7.889 6.413 -10.557 1.00 97.75 192 TYR A O 1
ATOM 1422 N N . PRO A 1 193 ? 7.035 8.441 -11.049 1.00 97.56 193 PRO A N 1
ATOM 1423 C CA . PRO A 1 193 ? 5.686 8.104 -10.613 1.00 97.56 193 PRO A CA 1
ATOM 1424 C C . PRO A 1 193 ? 5.054 7.032 -11.503 1.00 97.56 193 PRO A C 1
ATOM 1426 O O . PRO A 1 193 ? 5.313 6.952 -12.710 1.00 97.56 193 PRO A O 1
ATOM 1429 N N . ALA A 1 194 ? 4.192 6.228 -10.891 1.00 96.81 194 ALA A N 1
ATOM 1430 C CA . ALA A 1 194 ? 3.251 5.368 -11.582 1.00 96.81 194 ALA A CA 1
ATOM 1431 C C . ALA A 1 194 ? 2.266 6.182 -12.441 1.00 96.81 194 ALA A C 1
ATOM 1433 O O . ALA A 1 194 ? 1.939 7.328 -12.134 1.00 96.81 194 ALA A O 1
ATOM 1434 N N . GLY A 1 195 ? 1.727 5.568 -13.498 1.00 89.12 195 GLY A N 1
ATOM 1435 C CA . GLY A 1 195 ? 0.637 6.157 -14.294 1.00 89.12 195 GLY A CA 1
ATOM 1436 C C . GLY A 1 195 ? -0.744 6.171 -13.613 1.00 89.12 195 GLY A C 1
ATOM 1437 O O . GLY A 1 195 ? -1.682 6.747 -14.160 1.00 89.12 195 GLY A O 1
ATOM 1438 N N . GLN A 1 196 ? -0.879 5.505 -12.464 1.00 93.31 196 GLN A N 1
ATOM 1439 C CA . GLN A 1 196 ? -2.123 5.180 -11.761 1.00 93.31 196 GLN A CA 1
ATOM 1440 C C . GLN A 1 196 ? -1.811 4.714 -10.327 1.00 93.31 196 GLN A C 1
ATOM 1442 O O . GLN A 1 196 ? -0.708 4.221 -10.078 1.00 93.31 196 GLN A O 1
ATOM 1447 N N . THR A 1 197 ? -2.779 4.847 -9.419 1.00 95.31 197 THR A N 1
ATOM 1448 C CA . THR A 1 197 ? -2.745 4.303 -8.048 1.00 95.31 197 THR A CA 1
ATOM 1449 C C . THR A 1 197 ? -2.859 2.776 -8.029 1.00 95.31 197 THR A C 1
ATOM 1451 O O . THR A 1 197 ? -3.375 2.189 -8.978 1.00 95.31 197 THR A O 1
ATOM 1454 N N . GLU A 1 198 ? -2.425 2.152 -6.932 1.00 96.69 198 GLU A N 1
ATOM 1455 C CA . GLU A 1 198 ? -2.774 0.770 -6.561 1.00 96.69 198 GLU A CA 1
ATOM 1456 C C . GLU A 1 198 ? -3.849 0.798 -5.469 1.00 96.69 198 GLU A C 1
ATOM 1458 O O . GLU A 1 198 ? -3.622 1.412 -4.423 1.00 96.69 198 GLU A O 1
ATOM 1463 N N . HIS A 1 199 ? -4.979 0.117 -5.660 1.00 96.94 199 HIS A N 1
ATOM 1464 C CA . HIS A 1 199 ? -5.936 -0.102 -4.577 1.00 96.94 199 HIS A CA 1
ATOM 1465 C C . HIS A 1 199 ? -5.513 -1.299 -3.711 1.00 96.94 199 HIS A C 1
ATOM 1467 O O . HIS A 1 199 ? -5.707 -2.459 -4.079 1.00 96.94 199 HIS A O 1
ATOM 1473 N N . LEU A 1 200 ? -4.939 -1.016 -2.541 1.00 96.19 200 LEU A N 1
ATOM 1474 C CA . LEU A 1 200 ? -4.427 -2.007 -1.597 1.00 96.19 200 LEU A CA 1
ATOM 1475 C C . LEU A 1 200 ? -5.432 -2.232 -0.455 1.00 96.19 200 LEU A C 1
ATOM 1477 O O . LEU A 1 200 ? -5.498 -1.435 0.483 1.00 96.19 200 LEU A O 1
ATOM 1481 N N . ALA A 1 201 ? -6.185 -3.332 -0.510 1.00 95.12 201 ALA A N 1
ATOM 1482 C CA . ALA A 1 201 ? -7.230 -3.672 0.461 1.00 95.12 201 ALA A CA 1
ATOM 1483 C C . ALA A 1 201 ? -6.820 -4.805 1.416 1.00 95.12 201 ALA A C 1
ATOM 1485 O O . ALA A 1 201 ? -6.103 -5.733 1.040 1.00 95.12 201 ALA A O 1
ATOM 1486 N N . LEU A 1 202 ? -7.304 -4.759 2.656 1.00 93.31 202 LEU A N 1
ATOM 1487 C CA . LEU A 1 202 ? -7.181 -5.840 3.634 1.00 93.31 202 LEU A CA 1
ATOM 1488 C C . LEU A 1 202 ? -8.011 -7.053 3.184 1.00 93.31 202 LEU A C 1
ATOM 1490 O O . LEU A 1 202 ? -9.152 -6.906 2.748 1.00 93.31 202 LEU A O 1
ATOM 1494 N N . SER A 1 203 ? -7.446 -8.255 3.285 1.00 88.88 203 SER A N 1
ATOM 1495 C CA . SER A 1 203 ? -8.062 -9.482 2.774 1.00 88.88 203 SER A CA 1
ATOM 1496 C C . SER A 1 203 ? -7.885 -10.664 3.727 1.00 88.88 203 SER A C 1
ATOM 1498 O O . SER A 1 203 ? -6.853 -10.817 4.377 1.00 88.88 203 SER A O 1
ATOM 1500 N N . SER A 1 204 ? -8.896 -11.534 3.774 1.00 75.62 204 SER A N 1
ATOM 1501 C CA . SER A 1 204 ? -8.830 -12.863 4.399 1.00 75.62 204 SER A CA 1
ATOM 1502 C C . SER A 1 204 ? -8.394 -13.957 3.415 1.00 75.62 204 SER A C 1
ATOM 1504 O O . SER A 1 204 ? -8.062 -15.069 3.824 1.00 75.62 204 SER A O 1
ATOM 1506 N N . GLU A 1 205 ? -8.378 -13.648 2.117 1.00 63.66 205 GLU A N 1
ATOM 1507 C CA . GLU A 1 205 ? -7.916 -14.532 1.054 1.00 63.66 205 GLU A CA 1
ATOM 1508 C C . GLU A 1 205 ? -6.579 -14.025 0.502 1.00 63.66 205 GLU A C 1
ATOM 1510 O O . GLU A 1 205 ? -6.445 -12.856 0.132 1.00 63.66 205 GLU A O 1
ATOM 1515 N N . HIS A 1 206 ? -5.590 -14.913 0.366 1.00 51.66 206 HIS A N 1
ATOM 1516 C CA . HIS A 1 206 ? -4.474 -14.635 -0.535 1.00 51.66 206 HIS A CA 1
ATOM 1517 C C . HIS A 1 206 ? -5.054 -14.460 -1.939 1.00 51.66 206 HIS A C 1
ATOM 1519 O O . HIS A 1 206 ? -5.646 -15.411 -2.466 1.00 51.66 206 HIS A O 1
ATOM 1525 N N . ALA A 1 207 ? -4.820 -13.311 -2.584 1.00 47.09 207 ALA A N 1
ATOM 1526 C CA . ALA A 1 207 ? -4.934 -13.258 -4.035 1.00 47.09 207 ALA A CA 1
ATOM 1527 C C . ALA A 1 207 ? -3.953 -14.285 -4.586 1.00 47.09 207 ALA A C 1
ATOM 1529 O O . ALA A 1 207 ? -2.741 -14.098 -4.571 1.00 47.09 207 ALA A O 1
ATOM 1530 N N . THR A 1 208 ? -4.485 -15.428 -5.001 1.00 41.06 208 THR A N 1
ATOM 1531 C CA . THR A 1 208 ? -3.673 -16.471 -5.602 1.00 41.06 208 THR A CA 1
ATOM 1532 C C . THR A 1 208 ? -3.246 -15.904 -6.952 1.00 41.06 208 THR A C 1
ATOM 1534 O O . THR A 1 208 ? -4.125 -15.784 -7.815 1.00 41.06 208 THR A O 1
ATOM 1537 N N . PRO A 1 209 ? -1.961 -15.541 -7.179 1.00 38.25 209 PRO A N 1
ATOM 1538 C CA . PRO A 1 209 ? -1.528 -15.192 -8.524 1.00 38.25 209 PRO A CA 1
ATOM 1539 C C . PRO A 1 209 ? -1.909 -16.384 -9.387 1.00 38.25 209 PRO A C 1
ATOM 1541 O O . PRO A 1 209 ? -1.694 -17.524 -8.961 1.00 38.25 209 PRO A O 1
ATOM 1544 N N . ALA A 1 210 ? -2.580 -16.137 -10.515 1.00 36.78 210 ALA A N 1
ATOM 1545 C CA . ALA A 1 210 ? -3.294 -17.160 -11.269 1.00 36.78 210 ALA A CA 1
ATOM 1546 C C . ALA A 1 210 ? -2.309 -18.163 -11.884 1.00 36.78 210 ALA A C 1
ATOM 1548 O O . ALA A 1 210 ? -2.010 -18.141 -13.078 1.00 36.78 210 ALA A O 1
ATOM 1549 N N . ARG A 1 211 ? -1.797 -19.064 -11.039 1.00 35.19 211 ARG A N 1
ATOM 1550 C CA . ARG A 1 211 ? -0.825 -20.088 -11.369 1.00 35.19 211 ARG A CA 1
ATOM 1551 C C . ARG A 1 211 ? -1.512 -20.942 -12.401 1.00 35.19 211 ARG A C 1
ATOM 1553 O O . ARG A 1 211 ? -2.416 -21.700 -12.057 1.00 35.19 211 ARG A O 1
ATOM 1560 N N . ALA A 1 212 ? -1.112 -20.774 -13.658 1.00 34.47 212 ALA A N 1
ATOM 1561 C CA . ALA A 1 212 ? -1.687 -21.491 -14.777 1.00 34.47 212 ALA A CA 1
ATOM 1562 C C . ALA A 1 212 ? -1.513 -22.988 -14.514 1.00 34.47 212 ALA A C 1
ATOM 1564 O O . ALA A 1 212 ? -0.449 -23.565 -14.748 1.00 34.47 212 ALA A O 1
ATOM 1565 N N . LEU A 1 213 ? -2.557 -23.603 -13.956 1.00 37.06 213 LEU A N 1
ATOM 1566 C CA . LEU A 1 213 ? -2.576 -25.005 -13.599 1.00 37.06 213 LEU A CA 1
ATOM 1567 C C . LEU A 1 213 ? -2.671 -25.796 -14.898 1.00 37.06 213 LEU A C 1
ATOM 1569 O O . LEU A 1 213 ? -3.747 -26.223 -15.316 1.00 37.06 213 LEU A O 1
ATOM 1573 N N . SER A 1 214 ? -1.520 -26.017 -15.533 1.00 42.91 214 SER A N 1
ATOM 1574 C CA . SER A 1 214 ? -1.356 -26.966 -16.627 1.00 42.91 214 SER A CA 1
ATOM 1575 C C . SER A 1 214 ? -1.422 -28.400 -16.090 1.00 42.91 214 SER A C 1
ATOM 1577 O O . SER A 1 214 ? -0.519 -29.215 -16.279 1.00 42.91 214 SER A O 1
ATOM 1579 N N . TRP A 1 215 ? -2.545 -28.742 -15.446 1.00 38.28 215 TRP A N 1
ATOM 1580 C CA . TRP A 1 215 ? -2.945 -30.122 -15.205 1.00 38.28 215 TRP A CA 1
ATOM 1581 C C . TRP A 1 215 ? -3.233 -30.777 -16.557 1.00 38.28 215 TRP A C 1
ATOM 1583 O O . TRP A 1 215 ? -4.366 -30.855 -17.038 1.00 38.28 215 TRP A O 1
ATOM 1593 N N . GLY A 1 216 ? -2.153 -31.238 -17.189 1.00 37.59 216 GLY A N 1
ATOM 1594 C CA . GLY A 1 216 ? -2.196 -32.113 -18.343 1.00 37.59 216 GLY A CA 1
ATOM 1595 C C . GLY A 1 216 ? -3.095 -33.305 -18.031 1.00 37.59 216 GLY A C 1
ATOM 1596 O O . GLY A 1 216 ? -2.967 -33.943 -16.988 1.00 37.59 216 GLY A O 1
ATOM 1597 N N . LYS A 1 217 ? -4.038 -33.570 -18.935 1.00 42.62 217 LYS A N 1
ATOM 1598 C CA . LYS A 1 217 ? -5.120 -34.549 -18.771 1.00 42.62 217 LYS A CA 1
ATOM 1599 C C . LYS A 1 217 ? -4.578 -35.929 -18.372 1.00 42.62 217 LYS A C 1
ATOM 1601 O O . LYS A 1 217 ? -4.159 -36.693 -19.242 1.00 42.62 217 LYS A O 1
ATOM 1606 N N . ILE A 1 218 ? -4.677 -36.292 -17.092 1.00 41.69 218 ILE A N 1
ATOM 1607 C CA . ILE A 1 218 ? -4.462 -37.673 -16.645 1.00 41.69 218 ILE A CA 1
ATOM 1608 C C . ILE A 1 218 ? -5.661 -38.504 -17.119 1.00 41.69 218 ILE A C 1
ATOM 1610 O O . ILE A 1 218 ? -6.707 -38.560 -16.477 1.00 41.69 218 ILE A O 1
ATOM 1614 N N . LYS A 1 219 ? -5.519 -39.142 -18.285 1.00 41.59 219 LYS A N 1
ATOM 1615 C CA . LYS A 1 219 ? -6.422 -40.210 -18.725 1.00 41.59 219 LYS A CA 1
ATOM 1616 C C . LYS A 1 219 ? -5.975 -41.526 -18.096 1.00 41.59 219 LYS A C 1
ATOM 1618 O O . LYS A 1 219 ? -5.133 -42.224 -18.658 1.00 41.59 219 LYS A O 1
ATOM 1623 N N . THR A 1 220 ? -6.570 -41.888 -16.965 1.00 42.19 220 THR A N 1
ATOM 1624 C CA . THR A 1 220 ? -6.415 -43.232 -16.398 1.00 42.19 220 THR A CA 1
ATOM 1625 C C . THR A 1 220 ? -7.149 -44.243 -17.278 1.00 42.19 220 THR A C 1
ATOM 1627 O O . THR A 1 220 ? -8.376 -44.322 -17.258 1.00 42.19 220 THR A O 1
ATOM 1630 N N . LEU A 1 221 ? -6.399 -45.015 -18.064 1.00 45.53 221 LEU A N 1
ATOM 1631 C CA . LEU A 1 221 ? -6.898 -46.230 -18.706 1.00 45.53 221 LEU A CA 1
ATOM 1632 C C . LEU A 1 221 ? -6.734 -47.391 -17.723 1.00 45.53 221 LEU A C 1
ATOM 1634 O O . LEU A 1 221 ? -5.614 -47.836 -17.484 1.00 45.53 221 LEU A O 1
ATOM 1638 N N . TYR A 1 222 ? -7.843 -47.889 -17.179 1.00 42.91 222 TYR A N 1
ATOM 1639 C CA . TYR A 1 222 ? -7.851 -49.194 -16.521 1.00 42.91 222 TYR A CA 1
ATOM 1640 C C . TYR A 1 222 ? -7.797 -50.306 -17.581 1.00 42.91 222 TYR A C 1
ATOM 1642 O O . TYR A 1 222 ? -8.486 -50.235 -18.602 1.00 42.91 222 TYR A O 1
ATOM 1650 N N . ARG A 1 223 ? -6.966 -51.317 -17.319 1.00 48.66 223 ARG A N 1
ATOM 1651 C CA . ARG A 1 223 ? -7.019 -52.657 -17.918 1.00 48.66 223 ARG A CA 1
ATOM 1652 C C . ARG A 1 223 ? -7.412 -53.648 -16.831 1.00 48.66 223 ARG A C 1
ATOM 1654 O O . ARG A 1 223 ? -7.019 -53.382 -15.674 1.00 48.66 223 ARG A O 1
#